Protein AF-A0A960F545-F1 (afdb_monomer)

Mean predicted aligned error: 6.94 Å

Secondary structure (DSSP, 8-state):
-PPP-----S---EEEEEEEE----STTSPPPPSS--HHHHHHHHHHHHHHTT--TTS-STT-EEGGG--SHHHHHHHHHHHHHHHHHH-SS---EEEEEEEETTEEEE---B---HHHHHHHHHHHHHH--SS-EEE-SSBSBEEEEEETTEEEEPPPBSS--SS---SEEEEHHHHHHHHHHHHHHHHHHHHHHHHHHHHTT-SSHHHHHHHHTT-TT-

Nearest PDB structures (foldseek):
  6jm5-assembly2_B  TM=4.100E-01  e=5.869E+00  Homo sapiens
  7azl-assembly1_D  TM=4.230E-01  e=8.227E+00  Escherichia coli 2-427-07_S4_C3
  5b2g-assembly2_C  TM=1.609E-01  e=2.130E+00  Tequatrovirus T4

Sequence (221 aa):
MQAPTYVATTSSVVELVPVISLGLEGSDIPPLPTEFSDDSLARWRLARRKAVGLDPDRPLDGDIALDEILTDRLLDAVVDYVVSCGAEYGWSPYLDGGFALVVDGQVFSRPTCCVDLQEGVRDWLQLAESWPADWRPVESGHPGVLARVRLGRVEVSEQADDFPDDITAAVSLPTEQLRAAAQVGLREVHAFAERLERRFVERGVEPAGQLARVVAGLADE

Structure (mmCIF, N/CA/C/O backbone):
data_AF-A0A960F545-F1
#
_entry.id   AF-A0A960F545-F1
#
loop_
_atom_site.group_PDB
_atom_site.id
_atom_site.type_symbol
_atom_site.label_atom_id
_atom_site.label_alt_id
_atom_site.label_comp_id
_atom_site.label_asym_id
_atom_site.label_entity_id
_atom_site.label_seq_id
_atom_site.pdbx_PDB_ins_code
_atom_site.Cartn_x
_atom_site.Cartn_y
_atom_site.Cartn_z
_atom_site.occupancy
_atom_site.B_iso_or_equiv
_atom_site.auth_seq_id
_atom_site.auth_comp_id
_atom_site.auth_asym_id
_atom_site.auth_atom_id
_atom_site.pdbx_PDB_model_num
ATOM 1 N N . MET A 1 1 ? -32.868 1.791 27.046 1.00 40.47 1 MET A N 1
ATOM 2 C CA . MET A 1 1 ? -31.734 1.809 26.101 1.00 40.47 1 MET A CA 1
ATOM 3 C C . MET A 1 1 ? -30.785 0.694 26.495 1.00 40.47 1 MET A C 1
ATOM 5 O O . MET A 1 1 ? -30.185 0.784 27.556 1.00 40.47 1 MET A O 1
ATOM 9 N N . GLN A 1 2 ? -30.746 -0.393 25.726 1.00 28.16 2 GLN A N 1
ATOM 10 C CA . GLN A 1 2 ? -29.741 -1.445 25.898 1.00 28.16 2 GLN A CA 1
ATOM 11 C C . GLN A 1 2 ? -28.454 -0.980 25.215 1.00 28.16 2 GLN A C 1
ATOM 13 O O . GLN A 1 2 ? -28.498 -0.550 24.065 1.00 28.16 2 GLN A O 1
ATOM 18 N N . ALA A 1 3 ? -27.338 -1.022 25.941 1.00 30.11 3 ALA A N 1
ATOM 19 C CA . ALA A 1 3 ? -26.020 -0.828 25.354 1.00 30.11 3 ALA A CA 1
ATOM 20 C C . ALA A 1 3 ? -25.752 -1.950 24.333 1.00 30.11 3 ALA A C 1
ATOM 22 O O . ALA A 1 3 ? -26.147 -3.095 24.590 1.00 30.11 3 ALA A O 1
ATOM 23 N N . PRO A 1 4 ? -25.106 -1.657 23.192 1.00 35.28 4 PRO A N 1
ATOM 24 C CA . PRO A 1 4 ? -24.743 -2.689 22.236 1.00 35.28 4 PRO A CA 1
ATOM 25 C C . PRO A 1 4 ? -23.824 -3.702 22.920 1.00 35.28 4 PRO A C 1
ATOM 27 O O . PRO A 1 4 ? -22.812 -3.360 23.534 1.00 35.28 4 PRO A O 1
ATOM 30 N N . THR A 1 5 ? -24.234 -4.965 22.862 1.00 32.84 5 THR A N 1
ATOM 31 C CA . THR A 1 5 ? -23.449 -6.089 23.364 1.00 32.84 5 THR A CA 1
ATOM 32 C C . THR A 1 5 ? -22.350 -6.351 22.345 1.00 32.84 5 THR A C 1
ATOM 34 O O . THR A 1 5 ? -22.616 -6.896 21.278 1.00 32.84 5 THR A O 1
ATOM 37 N N . TYR A 1 6 ? -21.127 -5.922 22.654 1.00 41.72 6 TYR A N 1
ATOM 38 C CA . TYR A 1 6 ? -19.945 -6.298 21.886 1.00 41.72 6 TYR A CA 1
ATOM 39 C C . TYR A 1 6 ? -19.741 -7.807 22.027 1.00 41.72 6 TYR A C 1
ATOM 41 O O . TYR A 1 6 ? -19.358 -8.301 23.089 1.00 41.72 6 TYR A O 1
ATOM 49 N N . VAL A 1 7 ? -20.019 -8.549 20.957 1.00 40.06 7 VAL A N 1
ATOM 50 C CA . VAL A 1 7 ? -19.565 -9.932 20.836 1.00 40.06 7 VAL A CA 1
ATOM 51 C C . VAL A 1 7 ? -18.070 -9.852 20.554 1.00 40.06 7 VAL A C 1
ATOM 53 O O . VAL A 1 7 ? -17.659 -9.532 19.445 1.00 40.06 7 VAL A O 1
ATOM 56 N N . ALA A 1 8 ? -17.253 -10.078 21.581 1.00 40.94 8 ALA A N 1
ATOM 57 C CA . ALA A 1 8 ? -15.817 -10.233 21.410 1.00 40.94 8 ALA A CA 1
ATOM 58 C C . ALA A 1 8 ? -15.562 -11.518 20.608 1.00 40.94 8 ALA A C 1
ATOM 60 O O . ALA A 1 8 ? -15.593 -12.620 21.157 1.00 40.94 8 ALA A O 1
ATOM 61 N N . THR A 1 9 ? -15.345 -11.386 19.302 1.00 42.38 9 THR A N 1
ATOM 62 C CA . THR A 1 9 ? -14.783 -12.448 18.470 1.00 42.38 9 THR A CA 1
ATOM 63 C C . THR A 1 9 ? -13.348 -12.699 18.936 1.00 42.38 9 THR A C 1
ATOM 65 O O . THR A 1 9 ? -12.504 -11.806 18.972 1.00 42.38 9 THR A O 1
ATOM 68 N N . THR A 1 10 ? -13.074 -13.919 19.394 1.00 50.84 10 THR A N 1
ATOM 69 C CA . THR A 1 10 ? -11.815 -14.291 20.061 1.00 50.84 10 THR A CA 1
ATOM 70 C C . THR A 1 10 ? -10.697 -14.719 19.110 1.00 50.84 10 THR A C 1
ATOM 72 O O . THR A 1 10 ? -9.662 -15.190 19.571 1.00 50.84 10 THR A O 1
ATOM 75 N N . SER A 1 11 ? -10.848 -14.532 17.799 1.00 59.22 11 SER A N 1
ATOM 76 C CA . SER A 1 11 ? -9.762 -14.753 16.842 1.00 59.22 11 SER A CA 1
ATOM 77 C C . SER A 1 11 ? -10.008 -13.958 15.567 1.00 59.22 11 SER A C 1
ATOM 79 O O . SER A 1 11 ? -10.326 -14.546 14.537 1.00 59.22 11 SER A O 1
ATOM 81 N N . SER A 1 12 ? -9.881 -12.635 15.645 1.00 73.69 12 SER A N 1
ATOM 82 C CA . SER A 1 12 ? -9.797 -11.841 14.422 1.00 73.69 12 SER A CA 1
ATOM 83 C C . SER A 1 12 ? -8.419 -12.022 13.784 1.00 73.69 12 SER A C 1
ATOM 85 O O . SER A 1 12 ? -7.405 -12.012 14.488 1.00 73.69 12 SER A O 1
ATOM 87 N N . VAL A 1 13 ? -8.379 -12.236 12.471 1.00 88.88 13 VAL A N 1
ATOM 88 C CA . VAL A 1 13 ? -7.149 -12.161 11.672 1.00 88.88 13 VAL A CA 1
ATOM 89 C C . VAL A 1 13 ? -6.927 -10.693 11.334 1.00 88.88 13 VAL A C 1
ATOM 91 O O . VAL A 1 13 ? -7.820 -10.048 10.793 1.00 88.88 13 VAL A O 1
ATOM 94 N N . VAL A 1 14 ? -5.760 -10.164 11.695 1.00 93.25 14 VAL A N 1
ATOM 95 C CA . VAL A 1 14 ? -5.380 -8.769 11.446 1.00 93.25 14 VAL A CA 1
ATOM 96 C C . VAL A 1 14 ? -4.215 -8.756 10.476 1.00 93.25 14 VAL A C 1
ATOM 98 O O . VAL A 1 14 ? -3.195 -9.395 10.734 1.00 93.25 14 VAL A O 1
ATOM 101 N N . GLU A 1 15 ? -4.354 -7.998 9.398 1.00 94.12 15 GLU A N 1
ATOM 102 C CA . GLU A 1 15 ? -3.285 -7.743 8.442 1.00 94.12 15 GLU A CA 1
ATOM 103 C C . GLU A 1 15 ? -3.104 -6.238 8.270 1.00 94.12 15 GLU A C 1
ATOM 105 O O . GLU A 1 15 ? -4.069 -5.472 8.247 1.00 94.12 15 GLU A O 1
ATOM 110 N N . LEU A 1 16 ? -1.847 -5.828 8.140 1.00 93.12 16 LEU A N 1
ATOM 111 C CA . LEU A 1 16 ? -1.470 -4.470 7.801 1.00 93.12 16 LEU A CA 1
ATOM 112 C C . LEU A 1 16 ? -0.683 -4.542 6.497 1.00 93.12 16 LEU A C 1
ATOM 114 O O . LEU A 1 16 ? 0.502 -4.882 6.486 1.00 93.12 16 LEU A O 1
ATOM 118 N N . VAL A 1 17 ? -1.387 -4.318 5.395 1.00 93.62 17 VAL A N 1
ATOM 119 C CA . VAL A 1 17 ? -0.897 -4.617 4.053 1.00 93.62 17 VAL A CA 1
ATOM 120 C C . VAL A 1 17 ? -0.350 -3.333 3.434 1.00 93.62 17 VAL A C 1
ATOM 122 O O . VAL A 1 17 ? -1.137 -2.412 3.211 1.00 93.62 17 VAL A O 1
ATOM 125 N N . PRO A 1 18 ? 0.961 -3.236 3.145 1.00 92.06 18 PRO A N 1
ATOM 126 C CA . PRO A 1 18 ? 1.481 -2.119 2.375 1.00 92.06 18 PRO A CA 1
ATOM 127 C C . PRO A 1 18 ? 0.971 -2.230 0.937 1.00 92.06 18 PRO A C 1
ATOM 129 O O . PRO A 1 18 ? 1.134 -3.264 0.278 1.00 92.06 18 PRO A O 1
ATOM 132 N N . VAL A 1 19 ? 0.335 -1.170 0.461 1.00 91.69 19 VAL A N 1
ATOM 133 C CA . VAL A 1 19 ? -0.312 -1.102 -0.847 1.00 91.69 19 VAL A CA 1
ATOM 134 C C . VAL A 1 19 ? 0.152 0.120 -1.611 1.00 91.69 19 VAL A C 1
ATOM 136 O O . VAL A 1 19 ? 0.438 1.155 -1.013 1.00 91.69 19 VAL A O 1
ATOM 139 N N . ILE A 1 20 ? 0.185 -0.003 -2.937 1.00 89.38 20 ILE A N 1
ATOM 140 C CA . ILE A 1 20 ? 0.412 1.121 -3.841 1.00 89.38 20 ILE A CA 1
ATOM 141 C C . ILE A 1 20 ? -0.664 1.194 -4.922 1.00 89.38 20 ILE A C 1
ATOM 143 O O . ILE A 1 20 ? -1.139 0.181 -5.448 1.00 89.38 20 ILE A O 1
ATOM 147 N N . SER A 1 21 ? -1.005 2.420 -5.285 1.00 85.56 21 SER A N 1
ATOM 148 C CA . SER A 1 21 ? -1.760 2.786 -6.468 1.00 85.56 21 SER A CA 1
ATOM 149 C C . SER A 1 21 ? -0.769 2.972 -7.615 1.00 85.56 21 SER A C 1
ATOM 151 O O . SER A 1 21 ? 0.045 3.889 -7.625 1.00 85.56 21 SER A O 1
ATOM 153 N N . LEU A 1 22 ? -0.811 2.063 -8.587 1.00 84.69 22 LEU A N 1
ATOM 154 C CA . LEU A 1 22 ? 0.098 2.077 -9.734 1.00 84.69 22 LEU A CA 1
ATOM 155 C C . LEU A 1 22 ? -0.693 2.252 -11.024 1.00 84.69 22 LEU A C 1
ATOM 157 O O . LEU A 1 22 ? -1.572 1.442 -11.310 1.00 84.69 22 LEU A O 1
ATOM 161 N N . GLY A 1 23 ? -0.368 3.256 -11.836 1.00 79.56 23 GLY A N 1
ATOM 162 C CA . GLY A 1 23 ? -0.850 3.333 -13.214 1.00 79.56 23 GLY A CA 1
ATOM 163 C C . GLY A 1 23 ? -0.267 2.179 -14.030 1.00 79.56 23 GLY A C 1
ATOM 164 O O . GLY A 1 23 ? 0.945 2.008 -14.081 1.00 79.56 23 GLY A O 1
ATOM 165 N N . LEU A 1 24 ? -1.121 1.357 -14.646 1.00 83.31 24 LEU A N 1
ATOM 166 C CA . LEU A 1 24 ? -0.670 0.275 -15.524 1.00 83.31 24 LEU A CA 1
ATOM 167 C C . LEU A 1 24 ? -1.139 0.565 -16.941 1.00 83.31 24 LEU A C 1
ATOM 169 O O . LEU A 1 24 ? -2.338 0.714 -17.174 1.00 83.31 24 LEU A O 1
ATOM 173 N N . GLU A 1 25 ? -0.193 0.603 -17.872 1.00 79.44 25 GLU A N 1
ATOM 174 C CA . GLU A 1 25 ? -0.450 0.780 -19.296 1.00 79.44 25 GLU A CA 1
ATOM 175 C C . GLU A 1 25 ? -0.220 -0.532 -20.057 1.00 79.44 25 GLU A C 1
ATOM 177 O O . GLU A 1 25 ? 0.526 -1.419 -19.630 1.00 79.44 25 GLU A O 1
ATOM 182 N N . GLY A 1 26 ? -0.897 -0.679 -21.193 1.00 83.19 26 GLY A N 1
ATOM 183 C CA . GLY A 1 26 ? -0.760 -1.843 -22.063 1.00 83.19 26 GLY A CA 1
ATOM 184 C C . GLY A 1 26 ? -2.028 -2.124 -22.853 1.00 83.19 26 GLY A C 1
ATOM 185 O O . GLY A 1 26 ? -3.137 -1.847 -22.404 1.00 83.19 26 GLY A O 1
ATOM 186 N N . SER A 1 27 ? -1.874 -2.706 -24.041 1.00 85.94 27 SER A N 1
ATOM 187 C CA . SER A 1 27 ? -3.002 -3.093 -24.901 1.00 85.94 27 SER A CA 1
ATOM 188 C C . SER A 1 27 ? -3.890 -4.191 -24.302 1.00 85.94 27 SER A C 1
ATOM 190 O O . SER A 1 27 ? -5.002 -4.412 -24.770 1.00 85.94 27 SER A O 1
ATOM 192 N N . ASP A 1 28 ? -3.374 -4.917 -23.314 1.00 89.00 28 ASP A N 1
ATOM 193 C CA . ASP A 1 28 ? -4.056 -5.967 -22.560 1.00 89.00 28 ASP A CA 1
ATOM 194 C C . ASP A 1 28 ? -4.673 -5.459 -21.246 1.00 89.00 28 ASP A C 1
ATOM 196 O O . ASP A 1 28 ? -5.424 -6.192 -20.601 1.00 89.00 28 ASP A O 1
ATOM 200 N N . ILE A 1 29 ? -4.403 -4.205 -20.862 1.00 91.06 29 ILE A N 1
ATOM 201 C CA . ILE A 1 29 ? -5.053 -3.557 -19.725 1.00 91.06 29 ILE A CA 1
ATOM 202 C C . ILE A 1 29 ? -6.433 -3.059 -20.177 1.00 91.06 29 ILE A C 1
ATOM 204 O O . ILE A 1 29 ? -6.527 -2.310 -21.153 1.00 91.06 29 ILE A O 1
ATOM 208 N N . PRO A 1 30 ? -7.528 -3.446 -19.495 1.00 91.12 30 PRO A N 1
ATOM 209 C CA . PRO A 1 30 ? -8.853 -2.965 -19.856 1.00 91.12 30 PRO A CA 1
ATOM 210 C C . PRO A 1 30 ? -8.936 -1.439 -19.674 1.00 91.12 30 PRO A C 1
ATOM 212 O O . PRO A 1 30 ? -8.498 -0.925 -18.637 1.00 91.12 30 PRO A O 1
ATOM 215 N N . PRO A 1 31 ? -9.521 -0.702 -20.636 1.00 90.31 31 PRO A N 1
ATOM 216 C CA . PRO A 1 31 ? -9.677 0.742 -20.513 1.00 90.31 31 PRO A CA 1
ATOM 217 C C . PRO A 1 31 ? -10.597 1.082 -19.341 1.00 90.31 31 PRO A C 1
ATOM 219 O O . PRO A 1 31 ? -11.515 0.318 -19.026 1.00 90.31 31 PRO A O 1
ATOM 222 N N . LEU A 1 32 ? -10.366 2.242 -18.721 1.00 88.12 32 LEU A N 1
ATOM 223 C CA . LEU A 1 32 ? -11.278 2.783 -17.714 1.00 88.12 32 LEU A CA 1
ATOM 224 C C . LEU A 1 32 ? -12.706 2.846 -18.281 1.00 88.12 32 LEU A C 1
ATOM 226 O O . LEU A 1 32 ? -12.888 3.233 -19.442 1.00 88.12 32 LEU A O 1
ATOM 230 N N . PRO A 1 33 ? -13.724 2.458 -17.494 1.00 88.62 33 PRO A N 1
ATOM 231 C CA . PRO A 1 33 ? -15.099 2.515 -17.953 1.00 88.62 33 PRO A CA 1
ATOM 232 C C . PRO A 1 33 ? -15.505 3.971 -18.196 1.00 88.62 33 PRO A C 1
ATOM 234 O O . PRO A 1 33 ? -15.139 4.873 -17.449 1.00 88.62 33 PRO A O 1
ATOM 237 N N . THR A 1 34 ? -16.305 4.200 -19.236 1.00 89.06 34 THR A N 1
ATOM 238 C CA . THR A 1 34 ? -16.883 5.523 -19.519 1.00 89.06 34 THR A CA 1
ATOM 239 C C . THR A 1 34 ? -18.045 5.865 -18.583 1.00 89.06 34 THR A C 1
ATOM 241 O O . THR A 1 34 ? -18.439 7.023 -18.486 1.00 89.06 34 THR A O 1
ATOM 244 N N . GLU A 1 35 ? -18.597 4.860 -17.899 1.00 89.88 35 GLU A N 1
ATOM 245 C CA . GLU A 1 35 ? -19.644 4.990 -16.887 1.00 89.88 35 GLU A CA 1
ATOM 246 C C . GLU A 1 35 ? -19.082 4.611 -15.510 1.00 89.88 35 GLU A C 1
ATOM 248 O O . GLU A 1 35 ? -18.701 3.462 -15.278 1.00 89.88 35 GLU A O 1
ATOM 253 N N . PHE A 1 36 ? -19.056 5.573 -14.587 1.00 88.25 36 PHE A N 1
ATOM 254 C CA . PHE A 1 36 ? -18.514 5.419 -13.232 1.00 88.25 36 PHE A CA 1
ATOM 255 C C . PHE A 1 36 ? -19.589 4.950 -12.240 1.00 88.25 36 PHE A C 1
ATOM 257 O O . PHE A 1 36 ? -19.877 5.626 -11.257 1.00 88.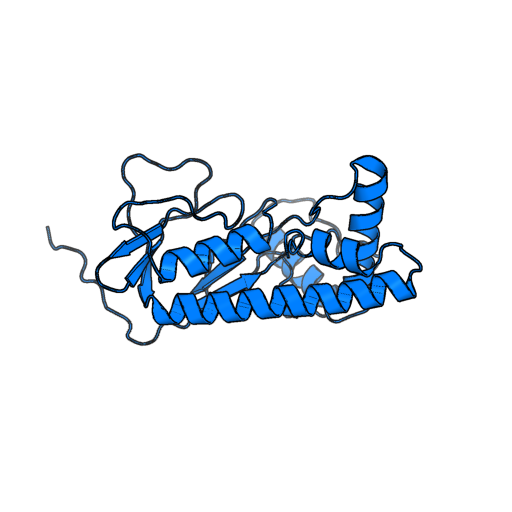25 36 PHE A O 1
ATOM 264 N N . SER A 1 37 ? -20.220 3.809 -12.523 1.00 91.81 37 SER A N 1
ATOM 265 C CA . SER A 1 37 ? -21.046 3.102 -11.536 1.00 91.81 37 SER A CA 1
ATOM 266 C C . SER A 1 37 ? -20.209 2.099 -10.743 1.00 91.81 37 SER A C 1
ATOM 268 O O . SER A 1 37 ? -19.218 1.576 -11.265 1.00 91.81 37 SER A O 1
ATOM 270 N N . ASP A 1 38 ? -20.631 1.783 -9.516 1.00 87.81 38 ASP A N 1
ATOM 271 C CA . ASP A 1 38 ? -19.939 0.820 -8.645 1.00 87.81 38 ASP A CA 1
ATOM 272 C C . ASP A 1 38 ? -19.730 -0.533 -9.342 1.00 87.81 38 ASP A C 1
ATOM 274 O O . ASP A 1 38 ? -18.621 -1.064 -9.358 1.00 87.81 38 ASP A O 1
ATOM 278 N N . ASP A 1 39 ? -20.756 -1.042 -10.032 1.00 90.44 39 ASP A N 1
ATOM 279 C CA . ASP A 1 39 ? -20.685 -2.294 -10.797 1.00 90.44 39 ASP A CA 1
ATOM 280 C C . ASP A 1 39 ? -19.689 -2.228 -11.965 1.00 90.44 39 ASP A C 1
ATOM 282 O O . ASP A 1 39 ? -18.989 -3.200 -12.273 1.00 90.44 39 ASP A O 1
ATOM 286 N N . SER A 1 40 ? -19.628 -1.097 -12.672 1.00 90.12 40 SER A N 1
ATOM 287 C CA . SER A 1 40 ? -18.694 -0.918 -13.787 1.00 90.12 40 SER A CA 1
ATOM 288 C C . SER A 1 40 ? -17.254 -0.796 -13.294 1.00 90.12 40 SER A C 1
ATOM 290 O O . SER A 1 40 ? -16.364 -1.422 -13.874 1.00 90.12 40 SER A O 1
ATOM 292 N N . LEU A 1 41 ? -17.028 -0.085 -12.188 1.00 88.56 41 LEU A N 1
ATOM 293 C CA . LEU A 1 41 ? -15.719 0.031 -11.548 1.00 88.56 41 LEU A CA 1
ATOM 294 C C . LEU A 1 41 ? -15.248 -1.300 -10.957 1.00 88.56 41 LEU A C 1
ATOM 296 O O . LEU A 1 41 ? -14.102 -1.684 -11.183 1.00 88.56 41 LEU A O 1
ATOM 300 N N . ALA A 1 42 ? -16.122 -2.046 -10.280 1.00 88.50 42 ALA A N 1
ATOM 301 C CA . ALA A 1 42 ? -15.803 -3.364 -9.736 1.00 88.50 42 ALA A CA 1
ATOM 302 C C . ALA A 1 42 ? -15.397 -4.351 -10.842 1.00 88.50 42 ALA A C 1
ATOM 304 O O . ALA A 1 42 ? -14.366 -5.021 -10.744 1.00 88.50 42 ALA A O 1
ATOM 305 N N . ARG A 1 43 ? -16.152 -4.396 -11.951 1.00 90.25 43 ARG A N 1
ATOM 306 C CA . ARG A 1 43 ? -15.802 -5.232 -13.114 1.00 90.25 43 ARG A CA 1
ATOM 307 C C . ARG A 1 43 ? -14.483 -4.815 -13.754 1.00 90.25 43 ARG A C 1
ATOM 309 O O . ARG A 1 43 ? -13.694 -5.685 -14.124 1.00 90.25 43 ARG A O 1
ATOM 316 N N . TRP A 1 44 ? -14.238 -3.512 -13.882 1.00 91.25 44 TRP A N 1
ATOM 317 C CA . TRP A 1 44 ? -12.979 -3.002 -14.416 1.00 91.25 44 TRP A CA 1
ATOM 318 C C . TRP A 1 44 ? -11.789 -3.377 -13.522 1.00 91.25 44 TRP A C 1
ATOM 320 O O . TRP A 1 44 ? -10.817 -3.933 -14.030 1.00 91.25 44 TRP A O 1
ATOM 330 N N . ARG A 1 45 ? -11.885 -3.177 -12.199 1.00 88.94 45 ARG A N 1
ATOM 331 C CA . ARG A 1 45 ? -10.851 -3.569 -11.219 1.00 88.94 45 ARG A CA 1
ATOM 332 C C . ARG A 1 45 ? -10.526 -5.059 -11.315 1.00 88.94 45 ARG A C 1
ATOM 334 O O . ARG A 1 45 ? -9.356 -5.424 -11.416 1.00 88.94 45 ARG A O 1
ATOM 341 N N . LEU A 1 46 ? -11.556 -5.904 -11.368 1.00 90.62 46 LEU A N 1
ATOM 342 C CA . LEU A 1 46 ? -11.420 -7.352 -11.520 1.00 90.62 46 LEU A CA 1
ATOM 343 C C . LEU A 1 46 ? -10.673 -7.730 -12.807 1.00 90.62 46 LEU A C 1
ATOM 345 O O . LEU A 1 46 ? -9.736 -8.530 -12.785 1.00 90.62 46 LEU A O 1
ATOM 349 N N . ALA A 1 47 ? -11.090 -7.163 -13.941 1.00 91.00 47 ALA A N 1
ATOM 350 C CA . ALA A 1 47 ? -10.462 -7.425 -15.232 1.00 91.00 47 ALA A CA 1
ATOM 351 C C . ALA A 1 47 ? -9.009 -6.926 -15.264 1.00 91.00 47 ALA A C 1
ATOM 353 O O . ALA A 1 47 ? -8.128 -7.627 -15.761 1.00 91.00 47 ALA A O 1
ATOM 354 N N . ARG A 1 48 ? -8.751 -5.750 -14.683 1.00 90.56 48 ARG A N 1
ATOM 355 C CA . ARG A 1 48 ? -7.420 -5.153 -14.588 1.00 90.56 48 ARG A CA 1
ATOM 356 C C . ARG A 1 48 ? -6.471 -6.017 -13.763 1.00 90.56 48 ARG A C 1
ATOM 358 O O . ARG A 1 48 ? -5.378 -6.299 -14.238 1.00 90.56 48 ARG A O 1
ATOM 365 N N . ARG A 1 49 ? -6.887 -6.487 -12.580 1.00 91.56 49 ARG A N 1
ATOM 366 C CA . ARG A 1 49 ? -6.064 -7.376 -11.736 1.00 91.56 49 ARG A CA 1
ATOM 367 C C . ARG A 1 49 ? -5.716 -8.677 -12.463 1.00 91.56 49 ARG A C 1
ATOM 369 O O . ARG A 1 49 ? -4.548 -9.053 -12.515 1.00 91.56 49 ARG A O 1
ATOM 376 N N . LYS A 1 50 ? -6.692 -9.295 -13.140 1.00 91.62 50 LYS A N 1
ATOM 377 C CA . LYS A 1 50 ? -6.457 -10.494 -13.966 1.00 91.62 50 LYS A CA 1
ATOM 378 C C . LYS A 1 50 ? -5.458 -10.257 -15.099 1.00 91.62 50 LYS A C 1
ATOM 380 O O . LYS A 1 50 ? -4.623 -11.123 -15.343 1.00 91.62 50 LYS A O 1
ATOM 385 N N . ALA A 1 51 ? -5.523 -9.106 -15.772 1.00 91.00 51 ALA A N 1
ATOM 386 C CA . ALA A 1 51 ? -4.634 -8.781 -16.891 1.00 91.00 51 ALA A CA 1
ATOM 387 C C . ALA A 1 51 ? -3.149 -8.742 -16.489 1.00 91.00 51 ALA A C 1
ATOM 389 O O . ALA A 1 51 ? -2.282 -9.065 -17.297 1.00 91.00 51 ALA A O 1
ATOM 390 N N . VAL A 1 52 ? -2.854 -8.408 -15.229 1.00 90.00 52 VAL A N 1
ATOM 391 C CA . VAL A 1 52 ? -1.487 -8.400 -14.687 1.00 90.00 52 VAL A CA 1
ATOM 392 C C . VAL A 1 52 ? -1.167 -9.577 -13.765 1.00 90.00 52 VAL A C 1
ATOM 394 O O . VAL A 1 52 ? -0.136 -9.571 -13.099 1.00 90.00 52 VAL A O 1
ATOM 397 N N . GLY A 1 53 ? -2.012 -10.614 -13.761 1.00 90.62 53 GLY A N 1
ATOM 398 C CA . GLY A 1 53 ? -1.766 -11.848 -13.011 1.00 90.62 53 GLY A CA 1
ATOM 399 C C . GLY A 1 53 ? -1.890 -11.706 -11.492 1.00 90.62 53 GLY A C 1
ATOM 400 O O . GLY A 1 53 ? -1.334 -12.527 -10.768 1.00 90.62 53 GLY A O 1
ATOM 401 N N . LEU A 1 54 ? -2.599 -10.680 -11.016 1.00 92.44 54 LEU A N 1
ATOM 402 C CA . LEU A 1 54 ? -2.874 -10.461 -9.597 1.00 92.44 54 LEU A CA 1
ATOM 403 C C . LEU A 1 54 ? -4.114 -11.238 -9.151 1.00 92.44 54 LEU A C 1
ATOM 405 O O . LEU A 1 54 ? -5.007 -11.504 -9.963 1.00 92.44 54 LEU A O 1
ATOM 409 N N . ASP A 1 55 ? -4.191 -11.551 -7.855 1.00 90.44 55 ASP A N 1
ATOM 410 C CA . ASP A 1 55 ? -5.348 -12.238 -7.280 1.00 90.44 55 ASP A CA 1
ATOM 411 C C . ASP A 1 55 ? -6.607 -11.362 -7.432 1.00 90.44 55 ASP A C 1
ATOM 413 O O . ASP A 1 55 ? -6.662 -10.272 -6.848 1.00 90.44 55 ASP A O 1
ATOM 417 N N . PRO A 1 56 ? -7.611 -11.781 -8.223 1.00 86.38 56 PRO A N 1
ATOM 418 C CA . PRO A 1 56 ? -8.832 -11.010 -8.422 1.00 86.38 56 PRO A CA 1
ATOM 419 C C . PRO A 1 56 ? -9.676 -10.832 -7.157 1.00 86.38 56 PRO A C 1
ATOM 421 O O . PRO A 1 56 ? -10.462 -9.886 -7.111 1.00 86.38 56 PRO A O 1
ATOM 424 N N . ASP A 1 57 ? -9.533 -11.726 -6.180 1.00 85.50 57 ASP A N 1
ATOM 425 C CA . ASP A 1 57 ? -10.398 -11.788 -5.004 1.00 85.50 57 ASP A CA 1
ATOM 426 C C . ASP A 1 57 ? -9.801 -11.026 -3.806 1.00 85.50 57 ASP A C 1
ATOM 428 O O . ASP A 1 57 ? -10.465 -10.857 -2.782 1.00 85.50 57 ASP A O 1
ATOM 432 N N . ARG A 1 58 ? -8.569 -10.505 -3.933 1.00 87.06 58 ARG A N 1
ATOM 433 C CA . ARG A 1 58 ? -7.946 -9.678 -2.893 1.00 87.06 58 ARG A CA 1
ATOM 434 C C . ARG A 1 58 ? -8.671 -8.324 -2.789 1.00 87.06 58 ARG A C 1
ATOM 436 O O . ARG A 1 58 ? -8.735 -7.596 -3.784 1.00 87.06 58 ARG A O 1
ATOM 443 N N . PRO A 1 59 ? -9.181 -7.933 -1.606 1.00 81.81 59 PRO A N 1
ATOM 444 C CA . PRO A 1 59 ? -10.146 -6.838 -1.466 1.00 81.81 59 PRO A CA 1
ATOM 445 C C . PRO A 1 59 ? -9.526 -5.425 -1.486 1.00 81.81 59 PRO A C 1
ATOM 447 O O . PRO A 1 59 ? -9.938 -4.569 -0.724 1.00 81.81 59 PRO A O 1
ATOM 450 N N . LEU A 1 60 ? -8.541 -5.137 -2.342 1.00 84.69 60 LEU A N 1
ATOM 451 C CA . LEU A 1 60 ? -7.762 -3.881 -2.311 1.00 84.69 60 LEU A CA 1
ATOM 452 C C . LEU A 1 60 ? -8.228 -2.801 -3.308 1.00 84.69 60 LEU A C 1
ATOM 454 O O . LEU A 1 60 ? -7.503 -1.853 -3.584 1.00 84.69 60 LEU A O 1
ATOM 458 N N . ASP A 1 61 ? -9.426 -2.943 -3.882 1.00 78.00 61 ASP A N 1
ATOM 459 C CA . ASP A 1 61 ? -10.100 -1.922 -4.708 1.00 78.00 61 ASP A CA 1
ATOM 460 C C . ASP A 1 61 ? -9.270 -1.271 -5.837 1.00 78.00 61 ASP A C 1
ATOM 462 O O . ASP A 1 61 ? -9.535 -0.151 -6.285 1.00 78.00 61 ASP A O 1
ATOM 466 N N . GLY A 1 62 ? -8.324 -2.027 -6.395 1.00 78.62 62 GLY A N 1
ATOM 467 C CA . GLY A 1 62 ? -7.481 -1.607 -7.517 1.00 78.62 62 GLY A CA 1
ATOM 468 C C . GLY A 1 62 ? -6.046 -1.254 -7.130 1.00 78.62 62 GLY A C 1
ATOM 469 O O . GLY A 1 62 ? -5.199 -1.234 -8.031 1.00 78.62 62 GLY A O 1
ATOM 470 N N . ASP A 1 63 ? -5.768 -1.079 -5.835 1.00 88.44 63 ASP A N 1
ATOM 471 C CA . ASP A 1 63 ? -4.402 -1.038 -5.320 1.00 88.44 63 ASP A CA 1
ATOM 472 C C . ASP A 1 63 ? -3.747 -2.417 -5.434 1.00 88.44 63 ASP A C 1
ATOM 474 O O . ASP A 1 63 ? -4.409 -3.456 -5.581 1.00 88.44 63 ASP A O 1
ATOM 478 N N . ILE A 1 64 ? -2.421 -2.411 -5.390 1.00 91.81 64 ILE A N 1
ATOM 479 C CA . ILE A 1 64 ? -1.576 -3.594 -5.489 1.00 91.81 64 ILE A CA 1
ATOM 480 C C . ILE A 1 64 ? -0.799 -3.702 -4.183 1.00 91.81 64 ILE A C 1
ATOM 482 O O . ILE A 1 64 ? -0.104 -2.759 -3.802 1.00 91.81 64 ILE A O 1
ATOM 486 N N . ALA A 1 65 ? -0.914 -4.834 -3.489 1.00 93.75 65 ALA A N 1
ATOM 487 C CA . ALA A 1 65 ? -0.082 -5.069 -2.319 1.00 93.75 65 ALA A CA 1
ATOM 488 C C . ALA A 1 65 ? 1.371 -5.311 -2.744 1.00 93.75 65 ALA A C 1
ATOM 490 O O . ALA A 1 65 ? 1.635 -5.919 -3.785 1.00 93.75 65 ALA A O 1
ATOM 491 N N . LEU A 1 66 ? 2.327 -4.830 -1.947 1.00 93.62 66 LEU A N 1
ATOM 492 C CA . LEU A 1 66 ? 3.747 -4.923 -2.303 1.00 93.62 66 LEU A CA 1
ATOM 493 C C . LEU A 1 66 ? 4.229 -6.369 -2.472 1.00 93.62 66 LEU A C 1
ATOM 495 O O . LEU A 1 66 ? 5.138 -6.620 -3.269 1.00 93.62 66 LEU A O 1
ATOM 499 N N . ASP A 1 67 ? 3.622 -7.311 -1.746 1.00 94.56 67 ASP A N 1
ATOM 500 C CA . ASP A 1 67 ? 3.886 -8.752 -1.834 1.00 94.56 67 ASP A CA 1
ATOM 501 C C . ASP A 1 67 ? 3.415 -9.368 -3.166 1.00 94.56 67 ASP A C 1
ATOM 503 O O . ASP A 1 67 ? 3.887 -10.439 -3.544 1.00 94.56 67 ASP A O 1
ATOM 507 N N . GLU A 1 68 ? 2.553 -8.681 -3.922 1.00 94.75 68 GLU A N 1
ATOM 508 C CA . GLU A 1 68 ? 2.089 -9.110 -5.245 1.00 94.75 68 GLU A CA 1
ATOM 509 C C . GLU A 1 68 ? 2.958 -8.569 -6.396 1.00 94.75 68 GLU A C 1
ATOM 511 O O . GLU A 1 68 ? 2.871 -9.052 -7.530 1.00 94.75 68 GLU A O 1
ATOM 516 N N . ILE A 1 69 ? 3.834 -7.592 -6.131 1.00 94.62 69 ILE A N 1
ATOM 517 C CA . ILE A 1 69 ? 4.744 -6.999 -7.126 1.00 94.62 69 ILE A CA 1
ATOM 518 C C . ILE A 1 69 ? 5.963 -7.911 -7.306 1.00 94.62 69 ILE A C 1
ATOM 520 O O . ILE A 1 69 ? 7.067 -7.648 -6.825 1.00 94.62 69 ILE A O 1
ATOM 524 N N . LEU A 1 70 ? 5.732 -9.037 -7.981 1.00 94.00 70 LEU A N 1
ATOM 525 C CA . LEU A 1 70 ? 6.708 -10.123 -8.129 1.00 94.00 70 LEU A CA 1
ATOM 526 C C . LEU A 1 70 ? 7.229 -10.304 -9.556 1.00 94.00 70 LEU A C 1
ATOM 528 O O . LEU A 1 70 ? 8.185 -11.046 -9.765 1.00 94.00 70 LEU A O 1
ATOM 532 N N . THR A 1 71 ? 6.594 -9.670 -10.540 1.00 94.19 71 THR A N 1
ATOM 533 C CA . THR A 1 71 ? 6.955 -9.822 -11.953 1.00 94.19 71 THR A CA 1
ATOM 534 C C . THR A 1 71 ? 7.757 -8.627 -12.445 1.00 94.19 71 THR A C 1
ATOM 536 O O . THR A 1 71 ? 7.497 -7.495 -12.036 1.00 94.19 71 THR A O 1
ATOM 539 N N . ASP A 1 72 ? 8.664 -8.866 -13.395 1.00 94.69 72 ASP A N 1
ATOM 540 C CA . ASP A 1 72 ? 9.407 -7.810 -14.092 1.00 94.69 72 ASP A CA 1
ATOM 541 C C . ASP A 1 72 ? 8.482 -6.733 -14.649 1.00 94.69 72 ASP A C 1
ATOM 543 O O . ASP A 1 72 ? 8.789 -5.558 -14.536 1.00 94.69 72 ASP A O 1
ATOM 547 N N . ARG A 1 73 ? 7.316 -7.119 -15.181 1.00 92.56 73 ARG A N 1
ATOM 548 C CA . ARG A 1 73 ? 6.327 -6.173 -15.706 1.00 92.56 73 ARG A CA 1
ATOM 549 C C . ARG A 1 73 ? 5.832 -5.194 -14.641 1.00 92.56 73 ARG A C 1
ATOM 551 O O . ARG A 1 73 ? 5.720 -4.004 -14.917 1.00 92.56 73 ARG A O 1
ATOM 558 N N . LEU A 1 74 ? 5.475 -5.691 -13.456 1.00 94.31 74 LEU A N 1
ATOM 559 C CA . LEU A 1 74 ? 4.976 -4.832 -12.381 1.00 94.31 74 LEU A CA 1
ATOM 560 C C . LEU A 1 74 ? 6.107 -3.985 -11.789 1.00 94.31 74 LEU A C 1
ATOM 562 O O . LEU A 1 74 ? 5.899 -2.808 -11.519 1.00 94.31 74 LEU A O 1
ATOM 566 N N . LEU A 1 75 ? 7.307 -4.556 -11.644 1.00 94.94 75 LEU A N 1
ATOM 567 C CA . LEU A 1 75 ? 8.487 -3.811 -11.202 1.00 94.94 75 LEU A CA 1
ATOM 568 C C . LEU A 1 75 ? 8.878 -2.723 -12.210 1.00 94.94 75 LEU A C 1
ATOM 570 O O . LEU A 1 75 ? 9.168 -1.606 -11.800 1.00 94.94 75 LEU A O 1
ATOM 574 N N . ASP A 1 76 ? 8.835 -3.012 -13.511 1.00 94.06 76 ASP A N 1
ATOM 575 C CA . ASP A 1 76 ? 9.078 -2.034 -14.574 1.00 94.06 76 ASP A CA 1
ATOM 576 C C . ASP A 1 76 ? 8.074 -0.894 -14.518 1.00 94.06 76 ASP A C 1
ATOM 578 O O . ASP A 1 76 ? 8.483 0.255 -14.593 1.00 94.06 76 ASP A O 1
ATOM 582 N N . ALA A 1 77 ? 6.788 -1.188 -14.323 1.00 92.19 77 ALA A N 1
ATOM 583 C CA . ALA A 1 77 ? 5.780 -0.144 -14.191 1.00 92.19 77 ALA A CA 1
ATOM 584 C C . ALA A 1 77 ? 6.062 0.780 -12.992 1.00 92.19 77 ALA A C 1
ATOM 586 O O . ALA A 1 77 ? 5.921 1.996 -13.113 1.00 92.19 77 ALA A O 1
ATOM 587 N N . VAL A 1 78 ? 6.517 0.231 -11.858 1.00 92.25 78 VAL A N 1
ATOM 588 C CA . VAL A 1 78 ? 6.963 1.045 -10.715 1.00 92.25 78 VAL A CA 1
ATOM 589 C C . VAL A 1 78 ? 8.192 1.881 -11.081 1.00 92.25 78 VAL A C 1
ATOM 591 O O . VAL A 1 78 ? 8.211 3.081 -10.822 1.00 92.25 78 VAL A O 1
ATOM 594 N N . VAL A 1 79 ? 9.211 1.270 -11.690 1.00 92.12 79 VAL A N 1
ATOM 595 C CA . VAL A 1 79 ? 10.453 1.951 -12.092 1.00 92.12 79 VAL A CA 1
ATOM 596 C C . VAL A 1 79 ? 10.169 3.080 -13.081 1.00 92.12 79 VAL A C 1
ATOM 598 O O . VAL A 1 79 ? 10.673 4.184 -12.898 1.00 92.12 79 VAL A O 1
ATOM 601 N N . ASP A 1 80 ? 9.353 2.828 -14.102 1.00 90.56 80 ASP A N 1
ATOM 602 C CA . ASP A 1 80 ? 8.998 3.795 -15.139 1.00 90.56 80 ASP A CA 1
ATOM 603 C C . ASP A 1 80 ? 8.250 4.986 -14.534 1.00 90.56 80 ASP A C 1
ATOM 605 O O . ASP A 1 80 ? 8.592 6.138 -14.813 1.00 90.56 80 ASP A O 1
ATOM 609 N N . TYR A 1 81 ? 7.290 4.717 -13.645 1.00 87.88 81 TYR A N 1
ATOM 610 C CA . TYR A 1 81 ? 6.567 5.753 -12.916 1.00 87.88 81 TYR A CA 1
ATOM 611 C C . TYR A 1 81 ? 7.511 6.597 -12.047 1.00 87.88 81 TYR A C 1
ATOM 613 O O . TYR A 1 81 ? 7.546 7.820 -12.177 1.00 87.88 81 TYR A O 1
ATOM 621 N N . VAL A 1 82 ? 8.355 5.956 -11.233 1.00 87.00 82 VAL A N 1
ATOM 622 C CA . VAL A 1 82 ? 9.315 6.644 -10.358 1.00 87.00 82 VAL A CA 1
ATOM 623 C C . VAL A 1 82 ? 10.317 7.477 -11.152 1.00 87.00 82 VAL A C 1
ATOM 625 O O . VAL A 1 82 ? 10.611 8.601 -10.759 1.00 87.00 82 VAL A O 1
ATOM 628 N N . VAL A 1 83 ? 10.862 6.956 -12.252 1.00 86.31 83 VAL A N 1
ATOM 629 C CA . VAL A 1 83 ? 11.829 7.686 -13.087 1.00 86.31 83 VAL A CA 1
ATOM 630 C C . VAL A 1 83 ? 11.157 8.872 -13.779 1.00 86.31 83 VAL A C 1
ATOM 632 O O . VAL A 1 83 ? 11.753 9.947 -13.847 1.00 86.31 83 VAL A O 1
ATOM 635 N N . SER A 1 84 ? 9.919 8.702 -14.255 1.00 84.88 84 SER A N 1
ATOM 636 C CA . SER A 1 84 ? 9.137 9.782 -14.862 1.00 84.88 84 SER A CA 1
ATOM 637 C C . SER A 1 84 ? 8.864 10.902 -13.859 1.00 84.88 84 SER A C 1
ATOM 639 O O . SER A 1 84 ? 9.206 12.054 -14.120 1.00 84.88 84 SER A O 1
ATOM 641 N N . CYS A 1 85 ? 8.310 10.569 -12.689 1.00 79.88 85 CYS A N 1
ATOM 642 C CA . CYS A 1 85 ? 8.086 11.533 -11.613 1.00 79.88 85 CYS A CA 1
ATOM 643 C C . CYS A 1 85 ? 9.403 12.149 -11.144 1.00 79.88 85 CYS A C 1
ATOM 645 O O . CYS A 1 85 ? 9.470 13.348 -10.876 1.00 79.88 85 CYS A O 1
ATOM 647 N N . GLY A 1 86 ? 10.464 11.342 -11.096 1.00 78.50 86 GLY A N 1
ATOM 648 C CA . GLY A 1 86 ? 11.743 11.769 -10.574 1.00 78.50 86 GLY A CA 1
ATOM 649 C C . GLY A 1 86 ? 12.431 12.828 -11.438 1.00 78.50 86 GLY A C 1
ATOM 650 O O . GLY A 1 86 ? 13.009 13.802 -10.948 1.00 78.50 86 GLY A O 1
ATOM 651 N N . ALA A 1 87 ? 12.305 12.679 -12.757 1.00 75.44 8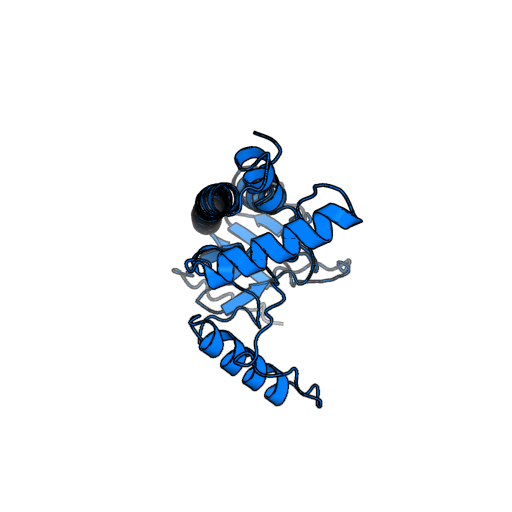7 ALA A N 1
ATOM 652 C CA . ALA A 1 87 ? 12.794 13.651 -13.726 1.00 75.44 87 ALA A CA 1
ATOM 653 C C . ALA A 1 87 ? 12.061 15.003 -13.645 1.00 75.44 87 ALA A C 1
ATOM 655 O O . ALA A 1 87 ? 12.650 16.034 -13.975 1.00 75.44 87 ALA A O 1
ATOM 656 N N . GLU A 1 88 ? 10.795 15.005 -13.222 1.00 76.06 88 GLU A N 1
ATOM 657 C CA . GLU A 1 88 ? 9.943 16.197 -13.185 1.00 76.06 88 GLU A CA 1
ATOM 658 C C . GLU A 1 88 ? 9.954 16.897 -11.814 1.00 76.06 88 GLU A C 1
ATOM 660 O O . GLU A 1 88 ? 9.939 18.128 -11.756 1.00 76.06 88 GLU A O 1
ATOM 665 N N . TYR A 1 89 ? 10.044 16.136 -10.716 1.00 72.38 89 TYR A N 1
ATOM 666 C CA . TYR A 1 89 ? 9.778 16.632 -9.360 1.00 72.38 89 TYR A CA 1
ATOM 667 C C . TYR A 1 89 ? 10.904 16.390 -8.330 1.00 72.38 89 TYR A C 1
ATOM 669 O O . TYR A 1 89 ? 10.742 16.793 -7.176 1.00 72.38 89 TYR A O 1
ATOM 677 N N . GLY A 1 90 ? 12.046 15.789 -8.697 1.00 72.50 90 GLY A N 1
ATOM 678 C CA . GLY A 1 90 ? 13.145 15.450 -7.765 1.00 72.50 90 GLY A CA 1
ATOM 679 C C . GLY A 1 90 ? 13.166 13.964 -7.391 1.00 72.50 90 GLY A C 1
ATOM 680 O O . GLY A 1 90 ? 12.583 13.174 -8.092 1.00 72.50 90 GLY A O 1
ATOM 681 N N . TRP A 1 91 ? 13.830 13.519 -6.323 1.00 68.94 91 TRP A N 1
ATOM 682 C CA . TRP A 1 91 ? 13.693 12.124 -5.857 1.00 68.94 91 TRP A CA 1
ATOM 683 C C . TRP A 1 91 ? 12.996 12.123 -4.493 1.00 68.94 91 TRP A C 1
ATOM 685 O O . TRP A 1 91 ? 13.574 12.586 -3.515 1.00 68.94 91 TRP A O 1
ATOM 695 N N . SER A 1 92 ? 11.756 11.640 -4.447 1.00 66.38 92 SER A N 1
ATOM 696 C CA . SER A 1 92 ? 10.868 11.572 -3.278 1.00 66.38 92 SER A CA 1
ATOM 697 C C . SER A 1 92 ? 10.191 10.192 -3.263 1.00 66.38 92 SER A C 1
ATOM 699 O O . SER A 1 92 ? 10.154 9.543 -4.314 1.00 66.38 92 SER A O 1
ATOM 701 N N . PRO A 1 93 ? 9.646 9.702 -2.135 1.00 61.88 93 PRO A N 1
ATOM 702 C CA . PRO A 1 93 ? 8.701 8.587 -2.167 1.00 61.88 93 PRO A CA 1
ATOM 703 C C . PRO A 1 93 ? 7.504 8.978 -3.050 1.00 61.88 93 PRO A C 1
ATOM 705 O O . PRO A 1 93 ? 6.636 9.737 -2.635 1.00 61.88 93 PRO A O 1
ATOM 708 N N . TYR A 1 94 ? 7.506 8.538 -4.311 1.00 64.00 94 TYR A N 1
ATOM 709 C CA . TYR A 1 94 ? 6.499 8.937 -5.304 1.00 64.00 94 TYR A CA 1
ATOM 710 C C . TYR A 1 94 ? 5.300 7.998 -5.376 1.00 64.00 94 TYR A C 1
ATOM 712 O O . TYR A 1 94 ? 4.390 8.252 -6.158 1.00 64.00 94 TYR A O 1
ATOM 720 N N . LEU A 1 95 ? 5.290 6.903 -4.616 1.00 74.50 95 LEU A N 1
ATOM 721 C CA . LEU A 1 95 ? 4.223 5.917 -4.721 1.00 74.50 95 LEU A CA 1
ATOM 722 C C . LEU A 1 95 ? 2.982 6.393 -3.965 1.00 74.50 95 LEU A C 1
ATOM 724 O O . LEU A 1 95 ? 3.001 6.549 -2.746 1.00 74.50 95 LEU A O 1
ATOM 728 N N . ASP A 1 96 ? 1.892 6.579 -4.705 1.00 77.12 96 ASP A N 1
ATOM 729 C CA . ASP A 1 96 ? 0.560 6.691 -4.124 1.00 77.12 96 ASP A CA 1
ATOM 730 C C . ASP A 1 96 ? 0.255 5.384 -3.392 1.00 77.12 96 ASP A C 1
ATOM 732 O O . ASP A 1 96 ? 0.467 4.307 -3.951 1.00 77.12 96 ASP A O 1
ATOM 736 N N . GLY A 1 97 ? -0.220 5.442 -2.149 1.00 79.50 97 GLY A N 1
ATOM 737 C CA . GLY A 1 97 ? -0.437 4.238 -1.353 1.00 79.50 97 GLY A CA 1
ATOM 738 C C . GLY A 1 97 ? -0.263 4.450 0.142 1.00 79.50 97 GLY A C 1
ATOM 739 O O . GLY A 1 97 ? -0.210 5.577 0.625 1.00 79.50 97 GLY A O 1
ATOM 740 N N . GLY A 1 98 ? -0.182 3.341 0.872 1.00 88.12 98 GLY A N 1
ATOM 741 C CA . GLY A 1 98 ? 0.018 3.325 2.317 1.00 88.12 98 GLY A CA 1
ATOM 742 C C . GLY A 1 98 ? -0.280 1.963 2.918 1.00 88.12 98 GLY A C 1
ATOM 743 O O . GLY A 1 98 ? 0.037 0.945 2.307 1.00 88.12 98 GLY A O 1
ATOM 744 N N . PHE A 1 99 ? -0.890 1.918 4.102 1.00 89.62 99 PHE A N 1
ATOM 745 C CA . PHE A 1 99 ? -1.232 0.653 4.757 1.00 89.62 99 PHE A CA 1
ATOM 746 C C . PHE A 1 99 ? -2.733 0.425 4.800 1.00 89.62 99 PHE A C 1
ATOM 748 O O . PHE A 1 99 ? -3.464 1.134 5.489 1.00 89.62 99 PHE A O 1
ATOM 755 N N . ALA A 1 100 ? -3.180 -0.622 4.113 1.00 92.25 100 ALA A N 1
ATOM 756 C CA . ALA A 1 100 ? -4.532 -1.121 4.269 1.00 92.25 100 ALA A CA 1
ATOM 757 C C . ALA A 1 100 ? -4.629 -1.964 5.550 1.00 92.25 100 ALA A C 1
ATOM 759 O O . ALA A 1 100 ? -3.872 -2.923 5.730 1.00 92.25 100 ALA A O 1
ATOM 760 N N . LEU A 1 101 ? -5.574 -1.625 6.429 1.00 92.75 101 LEU A N 1
ATOM 761 C CA . LEU A 1 101 ? -5.925 -2.460 7.574 1.00 92.75 101 LEU A CA 1
ATOM 762 C C . LEU A 1 101 ? -6.996 -3.451 7.129 1.00 92.75 101 LEU A C 1
ATOM 764 O O . LEU A 1 101 ? -8.104 -3.051 6.767 1.00 92.75 101 LEU A O 1
ATOM 768 N N . VAL A 1 102 ? -6.672 -4.740 7.173 1.00 93.12 102 VAL A N 1
ATOM 769 C CA . VAL A 1 102 ? -7.603 -5.821 6.843 1.00 93.12 102 VAL A CA 1
ATOM 770 C C . VAL A 1 102 ? -7.910 -6.598 8.111 1.00 93.12 102 VAL A C 1
ATOM 772 O O . VAL A 1 102 ? -7.007 -7.025 8.832 1.00 93.12 102 VAL A O 1
ATOM 775 N N . VAL A 1 103 ? -9.196 -6.772 8.394 1.00 92.56 103 VAL A N 1
ATOM 776 C CA . VAL A 1 103 ? -9.679 -7.510 9.560 1.00 92.56 103 VAL A CA 1
ATOM 777 C C . VAL A 1 103 ? -10.634 -8.582 9.070 1.00 92.56 103 VAL A C 1
ATOM 779 O O . VAL A 1 103 ? -11.613 -8.281 8.393 1.00 92.56 103 VAL A O 1
ATOM 782 N N . ASP A 1 104 ? -10.328 -9.840 9.376 1.00 90.75 104 ASP A N 1
ATOM 783 C CA . ASP A 1 104 ? -11.147 -10.994 8.989 1.00 90.75 104 ASP A CA 1
ATOM 784 C C . ASP A 1 104 ? -11.436 -11.050 7.473 1.00 90.75 104 ASP A C 1
ATOM 786 O O . ASP A 1 104 ? -12.531 -11.398 7.029 1.00 90.75 104 ASP A O 1
ATOM 790 N N . GLY A 1 1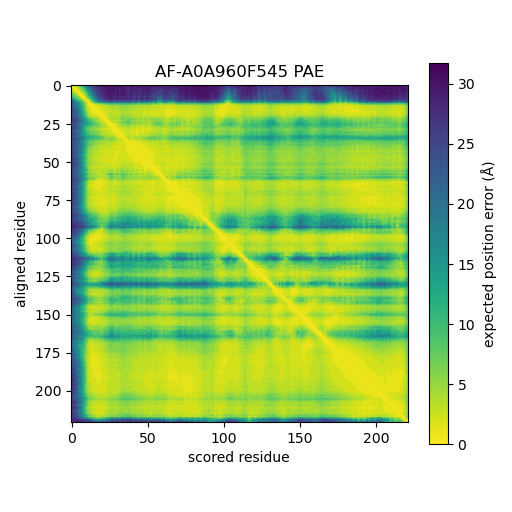05 ? -10.428 -10.692 6.667 1.00 88.44 105 GLY A N 1
ATOM 791 C CA . GLY A 1 105 ? -10.506 -10.669 5.203 1.00 88.44 105 GLY A CA 1
ATOM 792 C C . GLY A 1 105 ? -11.286 -9.485 4.621 1.00 88.44 105 GLY A C 1
ATOM 793 O O . GLY A 1 105 ? -11.526 -9.455 3.417 1.00 88.44 105 GLY A O 1
ATOM 794 N N . GLN A 1 106 ? -11.686 -8.512 5.442 1.00 89.81 106 GLN A N 1
ATOM 795 C CA . GLN A 1 106 ? -12.376 -7.299 5.005 1.00 89.81 106 GLN A CA 1
ATOM 796 C C . GLN A 1 106 ? -11.475 -6.079 5.171 1.00 89.81 106 GLN A C 1
ATOM 798 O O . GLN A 1 106 ? -10.847 -5.903 6.215 1.00 89.81 106 GLN A O 1
ATOM 803 N N . VAL A 1 107 ? -11.419 -5.221 4.151 1.00 90.19 107 VAL A N 1
ATOM 804 C CA . VAL A 1 107 ? -10.708 -3.942 4.255 1.00 90.19 107 VAL A CA 1
ATOM 805 C C . VAL A 1 107 ? -11.489 -3.010 5.167 1.00 90.19 107 VAL A C 1
ATOM 807 O O . VAL A 1 107 ? -12.637 -2.673 4.890 1.00 90.19 107 VAL A O 1
ATOM 810 N N . PHE A 1 108 ? -10.843 -2.609 6.254 1.00 89.75 108 PHE A N 1
ATOM 811 C CA . PHE A 1 108 ? -11.378 -1.666 7.223 1.00 89.75 108 PHE A CA 1
ATOM 812 C C . PHE A 1 108 ? -10.964 -0.228 6.899 1.00 89.75 108 PHE A C 1
ATOM 814 O O . PHE A 1 108 ? -11.793 0.676 6.929 1.00 89.75 108 PHE A O 1
ATOM 821 N N . SER A 1 109 ? -9.690 -0.019 6.566 1.00 88.12 109 SER A N 1
ATOM 822 C CA . SER A 1 109 ? -9.174 1.271 6.105 1.00 88.12 109 SER A CA 1
ATOM 823 C C . SER A 1 109 ? -8.219 1.054 4.945 1.00 88.12 109 SER A C 1
ATOM 825 O O . SER A 1 109 ? -7.455 0.086 4.941 1.00 88.12 109 SER A O 1
ATOM 827 N N . ARG A 1 110 ? -8.258 1.953 3.960 1.00 87.50 110 ARG A N 1
ATOM 828 C CA . ARG A 1 110 ? -7.384 1.903 2.784 1.00 87.50 110 ARG A CA 1
ATOM 829 C C . ARG A 1 110 ? -7.030 3.315 2.329 1.00 87.50 110 ARG A C 1
ATOM 831 O O . ARG A 1 110 ? -7.927 4.034 1.884 1.00 87.50 110 ARG A O 1
ATOM 838 N N . PRO A 1 111 ? -5.767 3.734 2.428 1.00 77.50 111 PRO A N 1
ATOM 839 C CA . PRO A 1 111 ? -5.351 5.037 1.934 1.00 77.50 111 PRO A CA 1
ATOM 840 C C . PRO A 1 111 ? -5.515 5.094 0.414 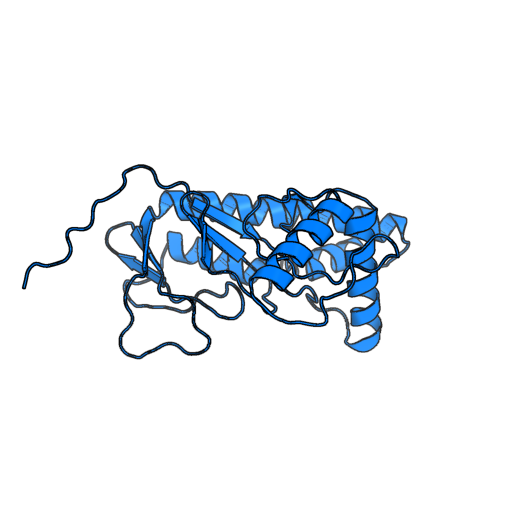1.00 77.50 111 PRO A C 1
ATOM 842 O O . PRO A 1 111 ? -5.283 4.123 -0.298 1.00 77.50 111 PRO A O 1
ATOM 845 N N . THR A 1 112 ? -5.943 6.248 -0.074 1.00 68.94 112 THR A N 1
ATOM 846 C CA . THR A 1 112 ? -6.164 6.549 -1.497 1.00 68.94 112 THR A CA 1
ATOM 847 C C . THR A 1 112 ? -5.159 7.555 -2.058 1.00 68.94 112 THR A C 1
ATOM 849 O O . THR A 1 112 ? -5.198 7.863 -3.244 1.00 68.94 112 THR A O 1
ATOM 852 N N . CYS A 1 113 ? -4.284 8.086 -1.207 1.00 68.44 113 CYS A N 1
ATOM 853 C CA . CYS A 1 113 ? -3.275 9.087 -1.523 1.00 68.44 113 CYS A CA 1
ATOM 854 C C . CYS A 1 113 ? -2.007 8.796 -0.706 1.00 68.44 113 CYS A C 1
ATOM 856 O O . CYS A 1 113 ? -2.071 8.057 0.280 1.00 68.44 113 CYS A O 1
ATOM 858 N N . CYS A 1 114 ? -0.878 9.349 -1.154 1.00 68.19 114 CYS A N 1
ATOM 859 C CA . CYS A 1 114 ? 0.474 9.010 -0.720 1.00 68.19 114 CYS A CA 1
ATOM 860 C C . CYS A 1 114 ? 0.660 9.080 0.801 1.00 68.19 114 CYS A C 1
ATOM 862 O O . CYS A 1 114 ? 0.230 10.028 1.459 1.00 68.19 114 CYS A O 1
ATOM 864 N N . VAL A 1 115 ? 1.417 8.120 1.318 1.00 59.59 115 VAL A N 1
ATOM 865 C CA . VAL A 1 115 ? 2.119 8.214 2.595 1.00 59.59 115 VAL A CA 1
ATOM 866 C C . VAL A 1 115 ? 3.535 7.725 2.399 1.00 59.59 115 VAL A C 1
ATOM 868 O O . VAL A 1 115 ? 3.791 6.856 1.560 1.00 59.59 115 VAL A O 1
ATOM 871 N N . ASP A 1 116 ? 4.449 8.237 3.210 1.00 67.56 116 ASP A N 1
ATOM 872 C CA . ASP A 1 116 ? 5.707 7.546 3.395 1.00 67.56 116 ASP A CA 1
ATOM 873 C C . ASP A 1 116 ? 5.427 6.185 4.065 1.00 67.56 116 ASP A C 1
ATOM 875 O O . ASP A 1 116 ? 4.950 6.093 5.201 1.00 67.56 116 ASP A O 1
ATOM 879 N N . LEU A 1 117 ? 5.687 5.100 3.329 1.00 72.44 117 LEU A N 1
ATOM 880 C CA . LEU A 1 117 ? 5.434 3.733 3.788 1.00 72.44 117 LEU A CA 1
ATOM 881 C C . LEU A 1 117 ? 6.234 3.376 5.055 1.00 72.44 117 LEU A C 1
ATOM 883 O O . LEU A 1 117 ? 5.846 2.476 5.800 1.00 72.44 117 LEU A O 1
ATOM 887 N N . GLN A 1 118 ? 7.345 4.047 5.346 1.00 70.56 118 GLN A N 1
ATOM 888 C CA . GLN A 1 118 ? 8.070 3.818 6.589 1.00 70.56 118 GLN A CA 1
ATOM 889 C C . GLN A 1 118 ? 7.444 4.575 7.757 1.00 70.56 118 GLN A C 1
ATOM 891 O O . GLN A 1 118 ? 7.347 4.007 8.848 1.00 70.56 118 GLN A O 1
ATOM 896 N N . GLU A 1 119 ? 7.008 5.819 7.554 1.00 72.19 119 GLU A N 1
ATOM 897 C CA . GLU A 1 119 ? 6.313 6.579 8.601 1.00 72.19 119 GLU A CA 1
ATOM 898 C C . GLU A 1 119 ? 5.059 5.832 9.054 1.00 72.19 119 GLU A C 1
ATOM 900 O O . GLU A 1 119 ? 4.878 5.599 10.251 1.00 72.19 119 GLU A O 1
ATOM 905 N N . GLY A 1 120 ? 4.279 5.303 8.108 1.00 75.44 120 GLY A N 1
ATOM 906 C CA . GLY A 1 120 ? 3.056 4.601 8.468 1.00 75.44 120 GLY A CA 1
ATOM 907 C C . GLY A 1 120 ? 3.255 3.324 9.257 1.00 75.44 120 GLY A C 1
ATOM 908 O O . GLY A 1 120 ? 2.580 3.112 10.267 1.00 75.44 120 GLY A O 1
ATOM 909 N N . VAL A 1 121 ? 4.210 2.472 8.878 1.00 80.06 121 VAL A N 1
ATOM 910 C CA . VAL A 1 121 ? 4.458 1.254 9.662 1.00 80.06 121 VAL A CA 1
ATOM 911 C C . VAL A 1 121 ? 5.072 1.563 11.027 1.00 80.06 121 VAL A C 1
ATOM 913 O O . VAL A 1 121 ? 4.769 0.865 11.998 1.00 80.06 121 VAL A O 1
ATOM 916 N N . ARG A 1 122 ? 5.896 2.616 11.134 1.00 82.31 122 ARG A N 1
ATOM 917 C CA . ARG A 1 122 ? 6.455 3.078 12.413 1.00 82.31 122 ARG A CA 1
ATOM 918 C C . ARG A 1 122 ? 5.357 3.563 13.351 1.00 82.31 122 ARG A C 1
ATOM 920 O O . ARG A 1 122 ? 5.376 3.173 14.517 1.00 82.31 122 ARG A O 1
ATOM 927 N N . ASP A 1 123 ? 4.386 4.316 12.850 1.00 84.69 123 ASP A N 1
ATOM 928 C CA . ASP A 1 123 ? 3.240 4.773 13.635 1.00 84.69 123 ASP A CA 1
ATOM 929 C C . ASP A 1 123 ? 2.398 3.605 14.149 1.00 84.69 123 ASP A C 1
ATOM 931 O O . ASP A 1 123 ? 2.101 3.529 15.344 1.00 84.69 123 ASP A O 1
ATOM 935 N N . TRP A 1 124 ? 2.090 2.626 13.292 1.00 87.25 124 TRP A N 1
ATOM 936 C CA . TRP A 1 124 ? 1.366 1.419 13.704 1.00 87.25 124 TRP A CA 1
ATOM 937 C C . TRP A 1 124 ? 2.122 0.601 14.764 1.00 87.25 124 TRP A C 1
ATOM 939 O O . TRP A 1 124 ? 1.512 0.089 15.711 1.00 87.25 124 TRP A O 1
ATOM 949 N N . LEU A 1 125 ? 3.449 0.486 14.644 1.00 86.50 125 LEU A N 1
ATOM 950 C CA . LEU A 1 125 ? 4.291 -0.185 15.640 1.00 86.50 125 LEU A CA 1
ATOM 951 C C . LEU A 1 125 ? 4.350 0.597 16.958 1.00 86.50 125 LEU A C 1
ATOM 953 O O . LEU A 1 125 ? 4.158 0.012 18.026 1.00 86.50 125 LEU A O 1
ATOM 957 N N . GLN A 1 126 ? 4.557 1.914 16.896 1.00 85.88 126 GLN A N 1
ATOM 958 C CA . GLN A 1 126 ? 4.632 2.779 18.073 1.00 85.88 126 GLN A CA 1
ATOM 959 C C . GLN A 1 126 ? 3.309 2.786 18.839 1.00 85.88 126 GLN A C 1
ATOM 961 O O . GLN A 1 126 ? 3.300 2.724 20.078 1.00 85.88 126 GLN A O 1
ATOM 966 N N . LEU A 1 127 ? 2.198 2.800 18.101 1.00 84.19 127 LEU A N 1
ATOM 967 C CA . LEU A 1 127 ? 0.864 2.683 18.650 1.00 84.19 127 LEU A CA 1
ATOM 968 C C . LEU A 1 127 ? 0.743 1.431 19.506 1.00 84.19 127 LEU A C 1
ATOM 970 O O . LEU A 1 127 ? 0.266 1.500 20.637 1.00 84.19 127 LEU A O 1
ATOM 974 N N . ALA A 1 128 ? 1.223 0.293 19.010 1.00 76.12 128 ALA A N 1
ATOM 975 C CA . ALA A 1 128 ? 1.142 -0.959 19.740 1.00 76.12 128 ALA A CA 1
ATOM 976 C C . ALA A 1 128 ? 2.032 -1.010 20.998 1.00 76.12 128 ALA A C 1
ATOM 978 O O . ALA A 1 128 ? 1.872 -1.912 21.821 1.00 76.12 128 ALA A O 1
ATOM 979 N N . GLU A 1 129 ? 2.983 -0.096 21.173 1.00 77.06 129 GLU A N 1
ATOM 980 C CA . GLU A 1 129 ? 3.963 -0.153 22.264 1.00 77.06 129 GLU A CA 1
ATOM 981 C C . GLU A 1 129 ? 3.714 0.865 23.375 1.00 77.06 129 GLU A C 1
ATOM 983 O O . GLU A 1 129 ? 3.914 0.544 24.548 1.00 77.06 129 GLU A O 1
ATOM 988 N N . SER A 1 130 ? 3.313 2.092 23.033 1.00 71.50 130 SER A N 1
ATOM 989 C CA . SER A 1 130 ? 3.452 3.211 23.977 1.00 71.50 130 SER A CA 1
ATOM 990 C C . SER A 1 130 ? 2.423 4.332 23.851 1.00 71.50 130 SER A C 1
ATOM 992 O O . SER A 1 130 ? 2.530 5.334 24.564 1.00 71.50 130 SER A O 1
ATOM 994 N N . TRP A 1 131 ? 1.425 4.205 22.974 1.00 74.88 131 TRP A N 1
ATOM 995 C CA . TRP A 1 131 ? 0.479 5.299 22.772 1.00 74.88 131 TRP A CA 1
ATOM 996 C C . TRP A 1 131 ? -0.455 5.533 23.968 1.00 74.88 131 TRP A C 1
ATOM 998 O O . TRP A 1 131 ? -0.854 4.588 24.658 1.00 74.88 131 TRP A O 1
ATOM 1008 N N . PRO A 1 132 ? -0.819 6.804 24.227 1.00 73.56 132 PRO A N 1
ATOM 1009 C CA . PRO A 1 132 ? -1.756 7.155 25.284 1.00 73.56 132 PRO A CA 1
ATOM 1010 C C . PRO A 1 132 ? -3.185 6.701 24.958 1.00 73.56 132 PRO A C 1
ATOM 1012 O O . PRO A 1 132 ? -3.508 6.285 23.847 1.00 73.56 132 PRO A O 1
ATOM 1015 N N . ALA A 1 133 ? -4.064 6.824 25.953 1.00 84.25 133 ALA A N 1
ATOM 1016 C CA . ALA A 1 133 ? -5.484 6.498 25.825 1.00 84.25 133 ALA A CA 1
ATOM 1017 C C . ALA A 1 133 ? -6.293 7.522 25.001 1.00 84.25 133 ALA A C 1
ATOM 1019 O O . ALA A 1 133 ? -7.492 7.325 24.798 1.00 84.25 133 ALA A O 1
ATOM 1020 N N . ASP A 1 134 ? -5.661 8.603 24.545 1.00 88.88 134 ASP A N 1
ATOM 1021 C CA . ASP A 1 134 ? -6.286 9.626 23.708 1.00 88.88 134 ASP A CA 1
ATOM 1022 C C . ASP A 1 134 ? -6.212 9.236 22.230 1.00 88.88 134 ASP A C 1
ATOM 1024 O O . ASP A 1 134 ? -5.261 8.582 21.799 1.00 88.88 134 ASP A O 1
ATOM 1028 N N . TRP A 1 135 ? -7.212 9.652 21.453 1.00 91.56 135 TRP A N 1
ATOM 1029 C CA . TRP A 1 135 ? -7.229 9.463 20.004 1.00 91.56 135 TRP A CA 1
ATOM 1030 C C . TRP A 1 135 ? -6.111 10.259 19.337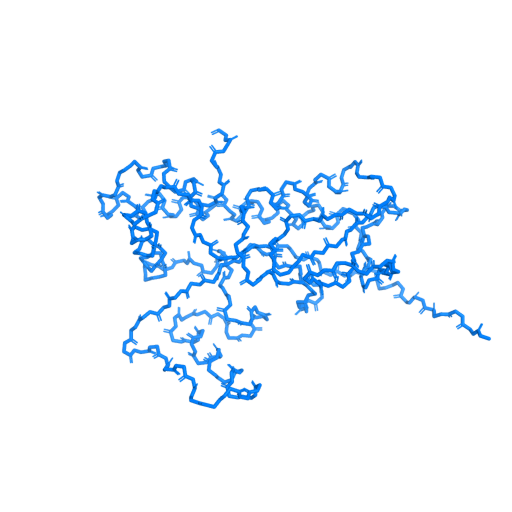 1.00 91.56 135 TRP A C 1
ATOM 1032 O O . TRP A 1 135 ? -5.926 11.443 19.627 1.00 91.56 135 TRP A O 1
ATOM 1042 N N . ARG A 1 136 ? -5.378 9.609 18.434 1.00 89.75 136 ARG A N 1
ATOM 1043 C CA . ARG A 1 136 ? -4.300 10.223 17.659 1.00 89.75 136 ARG A CA 1
ATOM 1044 C C . ARG A 1 136 ? -4.350 9.780 16.203 1.00 89.75 136 ARG A C 1
ATOM 1046 O O . ARG A 1 136 ? -4.728 8.633 15.962 1.00 89.75 136 ARG A O 1
ATOM 1053 N N . PRO A 1 137 ? -3.989 10.663 15.258 1.00 88.88 137 PRO A N 1
ATOM 1054 C CA . PRO A 1 137 ? -3.863 10.285 13.860 1.00 88.88 137 PRO A CA 1
ATOM 1055 C C . PRO A 1 137 ? -2.764 9.246 13.706 1.00 88.88 137 PRO A C 1
ATOM 1057 O O . PRO A 1 137 ? -1.723 9.352 14.349 1.00 88.88 137 PRO A O 1
ATOM 1060 N N . VAL A 1 138 ? -3.045 8.238 12.888 1.00 88.25 138 VAL A N 1
ATOM 1061 C CA . VAL A 1 138 ? -2.065 7.264 12.414 1.00 88.25 138 VAL A CA 1
ATOM 1062 C C . VAL A 1 138 ? -1.712 7.642 10.987 1.00 88.25 138 VAL A C 1
ATOM 1064 O O . VAL A 1 138 ? -2.613 7.698 10.142 1.00 88.25 138 VAL A O 1
ATOM 1067 N N . GLU A 1 139 ? -0.427 7.842 10.707 1.00 83.25 139 GLU A N 1
ATOM 1068 C CA . GLU A 1 139 ? 0.075 8.159 9.367 1.00 83.25 139 GLU A CA 1
ATOM 1069 C C . GLU A 1 139 ? -0.022 6.943 8.429 1.00 83.25 139 GLU A C 1
ATOM 1071 O O . GLU A 1 139 ? 0.956 6.362 7.999 1.00 83.25 139 GLU A O 1
ATOM 1076 N N . SER A 1 140 ? -1.229 6.486 8.106 1.00 77.56 140 SER A N 1
ATOM 1077 C CA . SER A 1 140 ? -1.456 5.321 7.231 1.00 77.56 140 SER A CA 1
ATOM 1078 C C . SER A 1 140 ? -1.686 5.690 5.762 1.00 77.56 140 SER A C 1
ATOM 1080 O O . SER A 1 140 ? -1.884 4.793 4.946 1.00 77.56 140 SER A O 1
ATOM 1082 N N . GLY A 1 141 ? -1.622 6.986 5.444 1.00 78.00 141 GLY A N 1
ATOM 1083 C CA . GLY A 1 141 ? -2.039 7.618 4.190 1.00 78.00 141 GLY A CA 1
ATOM 1084 C C . GLY A 1 141 ? -3.420 8.242 4.280 1.00 78.00 141 GLY A C 1
ATOM 1085 O O . GLY A 1 141 ? -4.063 8.192 5.326 1.00 78.00 141 GLY A O 1
ATOM 1086 N N . HIS A 1 142 ? -3.853 8.887 3.194 1.00 78.94 142 HIS A N 1
ATOM 1087 C CA . HIS A 1 142 ? -5.081 9.684 3.192 1.00 78.94 142 HIS A CA 1
ATOM 1088 C C . HIS A 1 142 ? -6.199 9.030 2.357 1.00 78.94 142 HIS A C 1
ATOM 1090 O O . HIS A 1 142 ? -5.945 8.657 1.207 1.00 78.94 142 HIS A O 1
ATOM 1096 N N . PRO A 1 143 ? -7.451 8.934 2.846 1.00 80.88 143 PRO A N 1
ATOM 1097 C CA . PRO A 1 143 ? -7.917 9.418 4.147 1.00 80.88 143 PRO A CA 1
ATOM 1098 C C . PRO A 1 143 ? -7.326 8.636 5.320 1.00 80.88 143 PRO A C 1
ATOM 1100 O O . PRO A 1 143 ? -6.991 7.461 5.179 1.00 80.88 143 PRO A O 1
ATOM 1103 N N . GLY A 1 144 ? -7.174 9.304 6.461 1.00 86.25 144 GLY A N 1
ATOM 1104 C CA . GLY A 1 144 ? -6.501 8.748 7.632 1.00 86.25 144 GLY A CA 1
ATOM 1105 C C . GLY A 1 144 ? -7.453 8.045 8.595 1.00 86.25 144 GLY A C 1
ATOM 1106 O O . GLY A 1 144 ? -8.675 8.057 8.435 1.00 86.25 144 GLY A O 1
ATOM 1107 N N . VAL A 1 145 ? -6.883 7.461 9.648 1.00 91.06 145 VAL A N 1
ATOM 1108 C CA . VAL A 1 145 ? -7.627 6.939 10.801 1.00 91.06 145 VAL A CA 1
ATOM 1109 C C . VAL A 1 145 ? -7.089 7.555 12.085 1.00 91.06 145 VAL A C 1
ATOM 1111 O O . VAL A 1 145 ? -5.900 7.865 12.189 1.00 91.06 145 VAL A O 1
ATOM 1114 N N . LEU A 1 146 ? -7.953 7.689 13.088 1.00 92.19 146 LEU A N 1
ATOM 1115 C CA . LEU A 1 146 ? -7.515 7.883 14.461 1.00 92.19 146 LEU A CA 1
ATOM 1116 C C . LEU A 1 146 ? -7.431 6.534 15.150 1.00 92.19 146 LEU A C 1
ATOM 1118 O O . LEU A 1 146 ? -8.264 5.651 14.938 1.00 92.19 146 LEU A O 1
ATOM 1122 N N . ALA A 1 147 ? -6.471 6.395 16.049 1.00 93.06 147 ALA A N 1
ATOM 1123 C CA . ALA A 1 147 ? -6.396 5.237 16.908 1.00 93.06 147 ALA A CA 1
ATOM 1124 C C . ALA A 1 147 ? -5.949 5.599 18.324 1.00 93.06 147 ALA A C 1
ATOM 1126 O O . ALA A 1 147 ? -5.392 6.667 18.585 1.00 93.06 147 ALA A O 1
ATOM 1127 N N . ARG A 1 148 ? -6.255 4.708 19.266 1.00 92.31 148 ARG A N 1
ATOM 1128 C CA . ARG A 1 148 ? -5.840 4.808 20.668 1.00 92.31 148 ARG A CA 1
ATOM 1129 C C . ARG A 1 148 ? -5.617 3.433 21.269 1.00 92.31 148 ARG A C 1
ATOM 1131 O O . ARG A 1 148 ? -6.190 2.443 20.808 1.00 92.31 148 ARG A O 1
ATOM 1138 N N . VAL A 1 149 ? -4.865 3.379 22.365 1.00 91.38 149 VAL A N 1
ATOM 1139 C CA . VAL A 1 149 ? -4.690 2.145 23.138 1.00 91.38 149 VAL A CA 1
ATOM 1140 C C . VAL A 1 149 ? -5.541 2.188 24.396 1.00 91.38 149 VAL A C 1
ATOM 1142 O O . VAL A 1 149 ? -5.398 3.066 25.246 1.00 91.38 149 VAL A O 1
ATOM 1145 N N . ARG A 1 150 ? -6.417 1.195 24.557 1.00 89.19 150 ARG A N 1
ATOM 1146 C CA . ARG A 1 150 ? -7.256 1.049 25.745 1.00 89.19 150 ARG A CA 1
ATOM 1147 C C . ARG A 1 150 ? -7.353 -0.414 26.151 1.00 89.19 150 ARG A C 1
ATOM 1149 O O . ARG A 1 150 ? -7.759 -1.262 25.368 1.00 89.19 150 ARG A O 1
ATOM 1156 N N . LEU A 1 151 ? -7.001 -0.704 27.406 1.00 87.88 151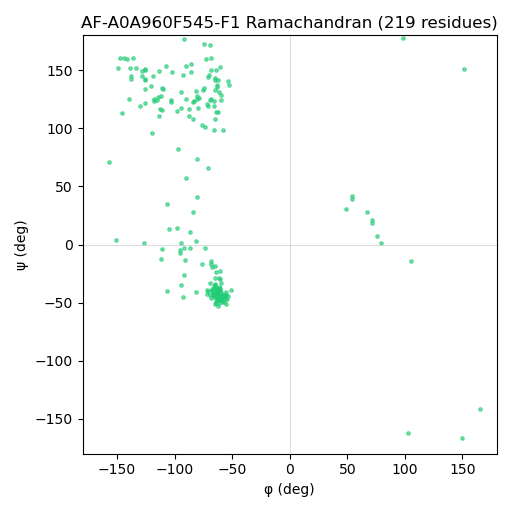 LEU A N 1
ATOM 1157 C CA . LEU A 1 151 ? -7.128 -2.041 28.008 1.00 87.88 151 LEU A CA 1
ATOM 1158 C C . LEU A 1 151 ? -6.443 -3.158 27.184 1.00 87.88 151 LEU A C 1
ATOM 1160 O O . LEU A 1 151 ? -7.001 -4.240 27.017 1.00 87.88 151 LEU A O 1
ATOM 1164 N N . GLY A 1 152 ? -5.238 -2.894 26.660 1.00 86.75 152 GLY A N 1
ATOM 1165 C CA . GLY A 1 152 ? -4.471 -3.868 25.863 1.00 86.75 152 GLY A CA 1
ATOM 1166 C C . GLY A 1 152 ? -5.041 -4.129 24.464 1.00 86.75 152 GLY A C 1
ATOM 1167 O O . GLY A 1 152 ? -4.755 -5.161 23.853 1.00 86.75 152 GLY A O 1
ATOM 1168 N N . ARG A 1 153 ? -5.889 -3.218 23.981 1.00 91.75 153 ARG A N 1
ATOM 1169 C CA . ARG A 1 153 ? -6.455 -3.235 22.638 1.00 91.75 153 ARG A CA 1
ATOM 1170 C C . ARG A 1 153 ? -6.194 -1.913 21.943 1.00 91.75 153 ARG A C 1
ATOM 1172 O O . ARG A 1 153 ? -6.149 -0.864 22.585 1.00 91.75 153 ARG A O 1
ATOM 1179 N N . VAL A 1 154 ? -6.073 -1.991 20.631 1.00 91.94 154 VAL A N 1
ATOM 1180 C CA . VAL A 1 154 ? -6.040 -0.844 19.736 1.00 91.94 154 VAL A CA 1
ATOM 1181 C C . VAL A 1 154 ? -7.450 -0.608 19.236 1.00 91.94 154 VAL A C 1
ATOM 1183 O O . VAL A 1 154 ? -8.038 -1.481 18.605 1.00 91.94 154 VAL A O 1
ATOM 1186 N N . GLU A 1 155 ? -8.008 0.547 19.559 1.00 93.38 155 GLU A N 1
ATOM 1187 C CA . GLU A 1 155 ? -9.263 1.013 18.982 1.00 93.38 155 GLU A CA 1
ATOM 1188 C C . GLU A 1 155 ? -8.935 1.918 17.797 1.00 93.38 155 GLU A C 1
ATOM 1190 O O . GLU A 1 155 ? -8.100 2.809 17.940 1.00 93.38 155 GLU A O 1
ATOM 1195 N N . VAL A 1 156 ? -9.578 1.685 16.654 1.00 93.00 156 VAL A N 1
ATOM 1196 C CA . VAL A 1 156 ? -9.399 2.462 15.418 1.00 93.00 156 VAL A CA 1
ATOM 1197 C C . VAL A 1 156 ? -10.746 3.068 15.024 1.00 93.00 156 VAL A C 1
ATOM 1199 O O . VAL A 1 156 ? -11.785 2.407 15.144 1.00 93.00 156 VAL A O 1
ATOM 1202 N N . SER A 1 157 ? -10.744 4.336 14.620 1.00 93.00 157 SER A N 1
ATOM 1203 C CA . SER A 1 157 ? -11.927 5.058 14.146 1.00 93.00 157 SER A CA 1
ATOM 1204 C C . SER A 1 157 ? -12.328 4.626 12.737 1.00 93.00 157 SER A C 1
ATOM 1206 O O . SER A 1 157 ? -11.594 3.905 12.064 1.00 93.00 157 SER A O 1
ATOM 1208 N N . GLU A 1 158 ? -13.479 5.106 12.268 1.00 90.50 158 GLU A N 1
ATOM 1209 C CA . GLU A 1 158 ? -13.751 5.120 10.829 1.00 90.50 158 GLU A CA 1
ATOM 1210 C C . GLU A 1 158 ? -12.700 5.970 10.102 1.00 90.50 158 GLU A C 1
ATOM 1212 O O . GLU A 1 158 ? -12.096 6.879 10.688 1.00 90.50 158 GLU A O 1
ATOM 1217 N N . GLN A 1 159 ? -12.476 5.640 8.834 1.00 87.31 159 GLN A N 1
ATOM 1218 C CA . GLN A 1 159 ? -11.588 6.382 7.955 1.00 87.31 159 GLN A CA 1
ATOM 1219 C C . GLN A 1 159 ? -12.271 7.681 7.506 1.00 87.31 159 GLN A C 1
ATOM 1221 O O . GLN A 1 159 ? -13.434 7.652 7.101 1.00 87.31 159 GLN A O 1
ATOM 1226 N N . ALA A 1 160 ? -11.567 8.812 7.579 1.00 84.31 160 ALA A N 1
ATOM 1227 C CA . ALA A 1 160 ? -12.125 10.121 7.241 1.00 84.31 160 ALA A CA 1
ATOM 1228 C C . ALA A 1 160 ? -11.063 11.074 6.671 1.00 84.31 160 ALA A C 1
ATOM 1230 O O . ALA A 1 160 ? -9.884 10.965 7.011 1.00 84.31 160 ALA A O 1
ATOM 1231 N N . ASP A 1 161 ? -11.500 12.009 5.820 1.00 82.06 161 ASP A N 1
ATOM 1232 C CA . ASP A 1 161 ? -10.665 13.124 5.342 1.00 82.06 161 ASP A CA 1
ATOM 1233 C C . ASP A 1 161 ? -10.436 14.146 6.471 1.00 82.06 161 ASP A C 1
ATOM 1235 O O . ASP A 1 161 ? -9.316 14.588 6.709 1.00 82.06 161 ASP A O 1
ATOM 1239 N N . ASP A 1 162 ? -11.501 14.453 7.220 1.00 83.00 162 ASP A N 1
ATOM 1240 C CA . ASP A 1 162 ? -11.492 15.312 8.402 1.00 83.00 162 ASP A CA 1
ATOM 1241 C C . ASP A 1 162 ? -12.116 14.567 9.587 1.00 83.00 162 ASP A C 1
ATOM 1243 O O . ASP A 1 162 ? -13.192 13.968 9.474 1.00 83.00 162 ASP A O 1
ATOM 1247 N N . PHE A 1 163 ? -11.465 14.615 10.749 1.00 81.31 163 PHE A N 1
ATOM 1248 C CA . PHE A 1 163 ? -11.946 13.890 11.921 1.00 81.31 163 PHE A CA 1
ATOM 1249 C C . PHE A 1 163 ? -13.059 14.651 12.660 1.00 81.31 163 PHE A C 1
ATOM 1251 O O . PHE A 1 163 ? -12.893 15.836 12.957 1.00 81.31 163 PHE A O 1
ATOM 1258 N N . PRO A 1 164 ? -14.180 13.985 13.001 1.00 81.88 164 PRO A N 1
ATOM 1259 C CA . PRO A 1 164 ? -15.257 14.601 13.768 1.00 81.88 164 PRO A CA 1
ATOM 1260 C C . PRO A 1 164 ? -14.857 14.802 15.237 1.00 81.88 164 PRO A C 1
ATOM 1262 O O . PRO A 1 164 ? -13.996 14.093 15.755 1.00 81.88 164 PRO A O 1
ATOM 1265 N N . ASP A 1 165 ? -15.547 15.706 15.940 1.00 80.81 165 ASP A N 1
ATOM 1266 C CA . ASP A 1 165 ? -15.343 15.922 17.384 1.00 80.81 165 ASP A CA 1
ATOM 1267 C C . ASP A 1 165 ? -15.733 14.682 18.222 1.00 80.81 165 ASP A C 1
ATOM 1269 O O . ASP A 1 165 ? -15.092 14.363 19.226 1.00 80.81 165 ASP A O 1
ATOM 1273 N N . ASP A 1 166 ? -16.766 13.948 17.790 1.00 86.75 166 ASP A N 1
ATOM 1274 C CA . ASP A 1 166 ? -17.288 12.757 18.468 1.00 86.75 166 ASP A CA 1
ATOM 1275 C C . ASP A 1 166 ? -16.715 11.467 17.856 1.00 86.75 166 ASP A C 1
ATOM 1277 O O . ASP A 1 166 ? -17.341 10.797 17.033 1.00 86.75 166 ASP A O 1
ATOM 1281 N N . ILE A 1 167 ? -15.502 11.101 18.274 1.00 90.06 167 ILE A N 1
ATOM 1282 C CA . ILE A 1 167 ? -14.778 9.939 17.737 1.00 90.06 167 ILE A CA 1
ATOM 1283 C C . ILE A 1 167 ? -15.210 8.645 18.439 1.00 90.06 167 ILE A C 1
ATOM 1285 O O . ILE A 1 167 ? -15.032 8.474 19.654 1.00 90.06 167 ILE A O 1
ATOM 1289 N N . THR A 1 168 ? -15.695 7.680 17.657 1.00 90.00 168 THR A N 1
ATOM 1290 C CA . THR A 1 168 ? -16.019 6.324 18.119 1.00 90.00 168 THR A CA 1
ATOM 1291 C C . THR A 1 168 ? -15.102 5.274 17.505 1.00 90.00 168 THR A C 1
ATOM 1293 O O . THR A 1 168 ? -14.669 5.402 16.364 1.00 90.00 168 THR A O 1
ATOM 1296 N N . ALA A 1 169 ? -14.846 4.199 18.252 1.00 91.75 169 ALA A N 1
ATOM 1297 C CA . ALA A 1 169 ? -14.137 3.039 17.728 1.00 91.75 169 ALA A CA 1
ATOM 1298 C C . ALA A 1 169 ? -15.037 2.273 16.752 1.00 91.75 169 ALA A C 1
ATOM 1300 O O . ALA A 1 169 ? -16.106 1.807 17.148 1.00 91.75 169 ALA A O 1
ATOM 1301 N N . ALA A 1 170 ? -14.587 2.127 15.511 1.00 92.06 170 ALA A N 1
ATOM 1302 C CA . ALA A 1 170 ? -15.236 1.285 14.512 1.00 92.06 170 ALA A CA 1
ATOM 1303 C C . ALA A 1 170 ? -14.657 -0.138 14.504 1.00 92.06 170 ALA A C 1
ATOM 1305 O O . ALA A 1 170 ? -15.377 -1.093 14.222 1.00 92.06 170 ALA A O 1
ATOM 1306 N N . VAL A 1 171 ? -13.401 -0.313 14.933 1.00 93.19 171 VAL A N 1
ATOM 1307 C CA . VAL A 1 171 ? -12.844 -1.634 15.254 1.00 93.19 171 VAL A CA 1
ATOM 1308 C C . VAL A 1 171 ? -11.987 -1.585 16.516 1.00 93.19 171 VAL A C 1
ATOM 1310 O O . VAL A 1 171 ? -11.414 -0.557 16.877 1.00 93.19 171 VAL A O 1
ATOM 1313 N N . SER A 1 172 ? -11.915 -2.715 17.219 1.00 93.19 172 SER A N 1
ATOM 1314 C CA . SER A 1 172 ? -11.052 -2.904 18.384 1.00 93.19 172 SER A CA 1
ATOM 1315 C C . SER A 1 172 ? -10.259 -4.193 18.223 1.00 93.19 172 SER A C 1
ATOM 1317 O O . SER A 1 172 ? -10.848 -5.273 18.169 1.00 93.19 172 SER A O 1
ATOM 1319 N N . L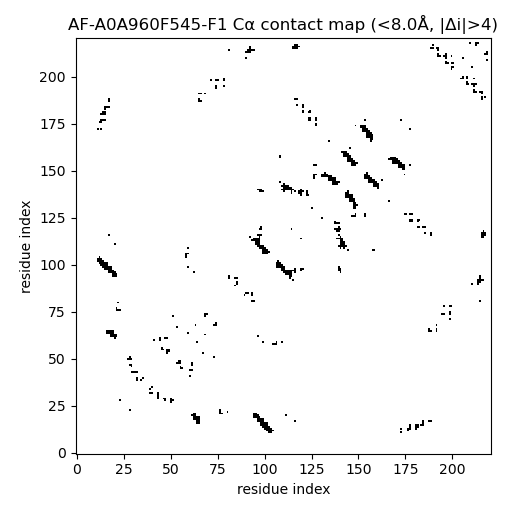EU A 1 173 ? -8.933 -4.096 18.195 1.00 93.00 173 LEU A N 1
ATOM 1320 C CA . LEU A 1 173 ? -8.009 -5.179 17.860 1.00 93.00 173 LEU A CA 1
ATOM 1321 C C . LEU A 1 173 ? -7.073 -5.499 19.034 1.00 93.00 173 LEU A C 1
ATOM 1323 O O . LEU A 1 173 ? -6.671 -4.587 19.758 1.00 93.00 173 LEU A O 1
ATOM 1327 N N . PRO A 1 174 ? -6.688 -6.766 19.259 1.00 92.38 174 PRO A N 1
ATOM 1328 C CA . PRO A 1 174 ? -5.625 -7.087 20.207 1.00 92.38 174 PRO A CA 1
ATOM 1329 C C . PRO A 1 174 ? -4.306 -6.419 19.798 1.00 92.38 174 PRO A C 1
ATOM 1331 O O . PRO A 1 174 ? -3.847 -6.595 18.670 1.00 92.38 174 PRO A O 1
ATOM 1334 N N . THR A 1 175 ? -3.665 -5.703 20.725 1.00 90.88 175 THR A N 1
ATOM 1335 C CA . THR A 1 175 ? -2.418 -4.968 20.453 1.00 90.88 175 THR A CA 1
ATOM 1336 C C . THR A 1 175 ? -1.314 -5.858 19.874 1.00 90.88 175 THR A C 1
ATOM 1338 O O . THR A 1 175 ? -0.636 -5.467 18.929 1.00 90.88 175 THR A O 1
ATOM 1341 N N . GLU A 1 176 ? -1.170 -7.084 20.384 1.00 90.31 176 GLU A N 1
ATOM 1342 C CA . GLU A 1 176 ? -0.164 -8.039 19.898 1.00 90.31 176 GLU A CA 1
ATOM 1343 C C . GLU A 1 176 ? -0.412 -8.493 18.452 1.00 90.31 176 GLU A C 1
ATOM 1345 O O . GLU A 1 176 ? 0.540 -8.679 17.698 1.00 90.31 176 GLU A O 1
ATOM 1350 N N . GLN A 1 177 ? -1.676 -8.640 18.038 1.00 92.56 177 GLN A N 1
ATOM 1351 C CA . GLN A 1 177 ? -2.005 -9.022 16.660 1.00 92.56 177 GLN A CA 1
ATOM 1352 C C . GLN A 1 177 ? -1.678 -7.892 15.687 1.00 92.56 177 GLN A C 1
ATOM 1354 O O . GLN A 1 177 ? -1.065 -8.140 14.653 1.00 92.56 177 GLN A O 1
ATOM 1359 N N . LEU A 1 178 ? -2.020 -6.652 16.046 1.00 92.12 178 LEU A N 1
ATOM 1360 C CA . LEU A 1 178 ? -1.675 -5.492 15.230 1.00 92.12 178 LEU A CA 1
ATOM 1361 C C . LEU A 1 178 ? -0.157 -5.298 15.141 1.00 92.12 178 LEU A C 1
ATOM 1363 O O . LEU A 1 178 ? 0.358 -5.059 14.054 1.00 92.12 178 LEU A O 1
ATOM 1367 N N . ARG A 1 179 ? 0.574 -5.471 16.252 1.00 92.25 179 ARG A N 1
ATOM 1368 C CA . ARG A 1 179 ? 2.043 -5.418 16.247 1.00 92.25 179 ARG A CA 1
ATOM 1369 C C . ARG A 1 179 ? 2.631 -6.462 15.301 1.00 92.25 179 ARG A C 1
ATOM 1371 O O . ARG A 1 179 ? 3.497 -6.136 14.495 1.00 92.25 179 ARG A O 1
ATOM 1378 N N . ALA A 1 180 ? 2.159 -7.706 15.384 1.00 93.19 180 ALA A N 1
ATOM 1379 C CA . ALA A 1 180 ? 2.618 -8.776 14.505 1.00 93.19 180 ALA A CA 1
ATOM 1380 C C . ALA A 1 180 ? 2.322 -8.463 13.028 1.00 93.19 180 ALA A C 1
ATOM 1382 O O . ALA A 1 180 ? 3.200 -8.639 12.183 1.00 93.19 180 ALA A O 1
ATOM 1383 N N . ALA A 1 181 ? 1.128 -7.944 12.728 1.00 94.31 181 ALA A N 1
ATOM 1384 C CA . ALA A 1 181 ? 0.738 -7.517 11.388 1.00 94.31 181 ALA A CA 1
ATOM 1385 C C . ALA A 1 181 ? 1.628 -6.377 10.861 1.00 94.31 181 ALA A C 1
ATOM 1387 O O . ALA A 1 181 ? 2.137 -6.463 9.747 1.00 94.31 181 ALA A O 1
ATOM 1388 N N . ALA A 1 182 ? 1.908 -5.363 11.682 1.00 92.75 182 ALA A N 1
ATOM 1389 C CA . ALA A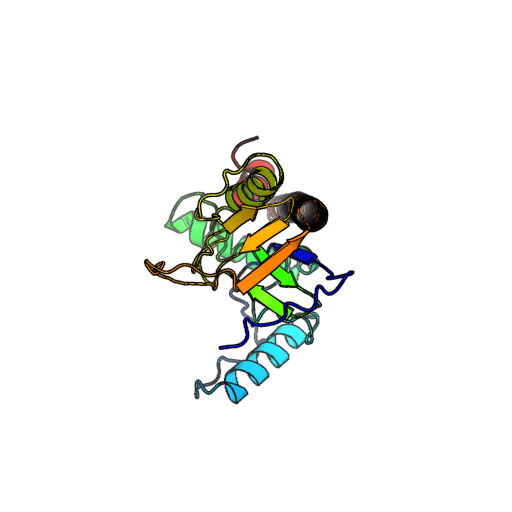 1 182 ? 2.792 -4.259 11.317 1.00 92.75 182 ALA A CA 1
ATOM 1390 C C . ALA A 1 182 ? 4.236 -4.725 11.063 1.00 92.75 182 ALA A C 1
ATOM 1392 O O . ALA A 1 182 ? 4.874 -4.296 10.105 1.00 92.75 182 ALA A O 1
ATOM 1393 N N . GLN A 1 183 ? 4.740 -5.680 11.850 1.00 93.38 183 GLN A N 1
ATOM 1394 C CA . GLN A 1 183 ? 6.048 -6.294 11.600 1.00 93.38 183 GLN A CA 1
ATOM 1395 C C . GLN A 1 183 ? 6.089 -7.094 10.290 1.00 93.38 183 GLN A C 1
ATOM 1397 O O . GLN A 1 183 ? 7.140 -7.150 9.653 1.00 93.38 183 GLN A O 1
ATOM 1402 N N . VAL A 1 184 ? 4.987 -7.746 9.897 1.00 94.38 184 VAL A N 1
ATOM 1403 C CA . VAL A 1 184 ? 4.870 -8.386 8.574 1.00 94.38 184 VAL A CA 1
ATOM 1404 C C . VAL A 1 184 ? 4.925 -7.320 7.483 1.00 94.38 184 VAL A C 1
ATOM 1406 O O . VAL A 1 184 ? 5.771 -7.428 6.601 1.00 94.38 184 VAL A O 1
ATOM 1409 N N . GLY A 1 185 ? 4.109 -6.266 7.589 1.00 92.25 185 GLY A N 1
ATOM 1410 C CA . GLY A 1 185 ? 4.090 -5.163 6.627 1.00 92.25 185 GLY A CA 1
ATOM 1411 C C . GLY A 1 185 ? 5.465 -4.518 6.434 1.00 92.25 185 GLY A C 1
ATOM 1412 O O . GLY A 1 185 ? 5.901 -4.340 5.301 1.00 92.25 185 GLY A O 1
ATOM 1413 N N . LEU A 1 186 ? 6.208 -4.272 7.521 1.00 91.56 186 LEU A N 1
ATOM 1414 C CA . LEU A 1 186 ? 7.573 -3.738 7.448 1.00 91.56 186 LEU A CA 1
ATOM 1415 C C . LEU A 1 186 ? 8.514 -4.665 6.664 1.00 91.56 186 LEU A C 1
ATOM 1417 O O . LEU A 1 186 ? 9.290 -4.203 5.830 1.00 91.56 186 LEU A O 1
ATOM 1421 N N . ARG A 1 187 ? 8.446 -5.983 6.896 1.00 94.12 187 ARG A N 1
ATOM 1422 C CA . ARG A 1 187 ? 9.265 -6.944 6.140 1.00 94.12 187 ARG A CA 1
ATOM 1423 C C . ARG A 1 187 ? 8.931 -6.932 4.651 1.00 94.12 187 ARG A C 1
ATOM 1425 O O . ARG A 1 187 ? 9.852 -7.024 3.846 1.00 94.12 187 ARG A O 1
ATOM 1432 N N . GLU A 1 188 ? 7.658 -6.784 4.291 1.00 94.25 188 GLU A N 1
ATOM 1433 C CA . GLU A 1 188 ? 7.250 -6.668 2.887 1.00 94.25 188 GLU A CA 1
ATOM 1434 C C . GLU A 1 188 ? 7.776 -5.384 2.235 1.00 94.25 188 GLU A C 1
ATOM 1436 O O . GLU A 1 188 ? 8.226 -5.431 1.091 1.00 94.25 188 GLU A O 1
ATOM 1441 N N . VAL A 1 189 ? 7.815 -4.264 2.966 1.00 92.12 189 VAL A N 1
ATOM 1442 C CA . VAL A 1 189 ? 8.437 -3.014 2.492 1.00 92.12 189 VAL A CA 1
ATOM 1443 C C . VAL A 1 189 ? 9.932 -3.213 2.207 1.00 92.12 189 VAL A C 1
ATOM 1445 O O . VAL A 1 189 ? 10.407 -2.849 1.130 1.00 92.12 189 VAL A O 1
ATOM 1448 N N . HIS A 1 190 ? 10.678 -3.855 3.114 1.00 93.62 190 HIS A N 1
ATOM 1449 C CA . HIS A 1 190 ? 12.094 -4.170 2.877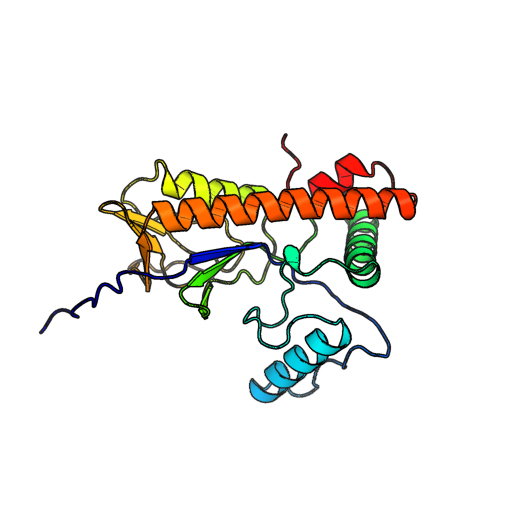 1.00 93.62 190 HIS A CA 1
ATOM 1450 C C . HIS A 1 190 ? 12.292 -5.119 1.688 1.00 93.62 190 HIS A C 1
ATOM 1452 O O . HIS A 1 190 ? 13.122 -4.853 0.819 1.00 93.62 190 HIS A O 1
ATOM 1458 N N . ALA A 1 191 ? 11.509 -6.197 1.607 1.00 95.69 191 ALA A N 1
ATOM 1459 C CA . ALA A 1 191 ? 11.591 -7.147 0.501 1.00 95.69 191 ALA A CA 1
ATOM 1460 C C . ALA A 1 191 ? 11.271 -6.483 -0.849 1.00 95.69 191 ALA A C 1
ATOM 1462 O O . ALA A 1 191 ? 11.887 -6.797 -1.872 1.00 95.69 191 ALA A O 1
ATOM 1463 N N . PHE A 1 192 ? 10.324 -5.545 -0.861 1.00 95.06 192 PHE A N 1
ATOM 1464 C CA . PHE A 1 192 ? 10.008 -4.740 -2.031 1.00 95.06 192 PHE A CA 1
ATOM 1465 C C . PHE A 1 192 ? 11.161 -3.816 -2.432 1.00 95.06 192 PHE A C 1
ATOM 1467 O O . PHE A 1 192 ? 11.521 -3.801 -3.609 1.00 95.06 192 PHE A O 1
ATOM 1474 N N . ALA A 1 193 ? 11.796 -3.128 -1.479 1.00 93.94 193 ALA A N 1
ATOM 1475 C CA . ALA A 1 193 ? 12.981 -2.312 -1.747 1.00 93.94 193 ALA A CA 1
ATOM 1476 C C . ALA A 1 193 ? 14.104 -3.142 -2.393 1.00 93.94 193 ALA A C 1
ATOM 1478 O O . ALA A 1 193 ? 14.671 -2.740 -3.404 1.00 93.94 193 ALA A O 1
ATOM 1479 N N . GLU A 1 194 ? 14.369 -4.351 -1.894 1.00 96.56 194 GLU A N 1
ATOM 1480 C CA . GLU A 1 194 ? 15.369 -5.246 -2.491 1.00 96.56 194 GLU A CA 1
ATOM 1481 C C . GLU A 1 194 ? 15.002 -5.679 -3.922 1.00 96.56 194 GLU A C 1
ATOM 1483 O O . GLU A 1 194 ? 15.877 -5.814 -4.782 1.00 96.56 194 GLU A O 1
ATOM 1488 N N . ARG A 1 195 ? 13.711 -5.927 -4.200 1.00 97.38 195 ARG A N 1
ATOM 1489 C CA . ARG A 1 195 ? 13.223 -6.221 -5.562 1.00 97.38 195 ARG A CA 1
ATOM 1490 C C . ARG A 1 195 ? 13.433 -5.021 -6.489 1.00 97.38 195 ARG A C 1
ATOM 1492 O O . ARG A 1 195 ? 13.913 -5.209 -7.607 1.00 97.38 195 ARG A O 1
ATOM 1499 N N . LEU A 1 196 ? 13.114 -3.815 -6.022 1.00 94.94 196 LEU A N 1
ATOM 1500 C CA . LEU A 1 196 ? 13.299 -2.579 -6.779 1.00 94.94 196 LEU A CA 1
ATOM 1501 C C . LEU A 1 196 ? 14.766 -2.271 -7.048 1.00 94.94 196 LEU A C 1
ATOM 1503 O O . LEU A 1 196 ? 15.099 -1.918 -8.172 1.00 94.94 196 LEU A O 1
ATOM 1507 N N . GLU A 1 197 ? 15.647 -2.441 -6.064 1.00 96.25 197 GLU A N 1
ATOM 1508 C CA . GLU A 1 197 ? 17.083 -2.213 -6.234 1.00 96.25 197 GLU A CA 1
ATOM 1509 C C . GLU A 1 197 ? 17.641 -3.081 -7.360 1.00 96.25 197 GLU A C 1
ATOM 1511 O O . GLU A 1 197 ? 18.282 -2.567 -8.279 1.00 96.25 197 GLU A O 1
ATOM 1516 N N . ARG A 1 198 ? 17.334 -4.386 -7.340 1.00 97.81 198 ARG A N 1
ATOM 1517 C CA . ARG A 1 198 ? 17.738 -5.297 -8.419 1.00 97.81 198 ARG A CA 1
ATOM 1518 C C . ARG A 1 198 ? 17.222 -4.813 -9.768 1.00 97.81 198 ARG A C 1
ATOM 1520 O O . ARG A 1 198 ? 17.991 -4.780 -10.729 1.00 97.81 198 ARG A O 1
ATOM 1527 N N . ARG A 1 199 ? 15.958 -4.380 -9.833 1.00 96.94 199 ARG A N 1
ATOM 1528 C CA . ARG A 1 199 ? 15.386 -3.896 -11.090 1.00 96.94 199 ARG A CA 1
ATOM 1529 C C . ARG A 1 199 ? 16.015 -2.585 -11.562 1.00 96.94 199 ARG A C 1
ATOM 1531 O O . ARG A 1 199 ? 16.281 -2.446 -12.752 1.00 96.94 199 ARG A O 1
ATOM 1538 N N . PHE A 1 200 ? 16.311 -1.648 -10.664 1.00 95.44 200 PHE A N 1
ATOM 1539 C CA . PHE A 1 200 ? 17.021 -0.414 -11.003 1.00 95.44 200 PHE A CA 1
ATOM 1540 C C . PHE A 1 200 ? 18.418 -0.699 -11.562 1.00 95.44 200 PHE A C 1
ATOM 1542 O O . PHE A 1 200 ? 18.774 -0.121 -12.589 1.00 95.44 200 PHE A O 1
ATOM 1549 N N . VAL A 1 201 ? 19.166 -1.638 -10.967 1.00 97.19 201 VAL A N 1
ATOM 1550 C CA . VAL A 1 201 ? 20.476 -2.076 -11.482 1.00 97.19 201 VAL A CA 1
ATOM 1551 C C . VAL A 1 201 ? 20.349 -2.656 -12.892 1.00 97.19 201 VAL A C 1
ATOM 1553 O O . VAL A 1 201 ? 21.087 -2.259 -13.792 1.00 97.19 201 VAL A O 1
ATOM 1556 N N . GLU A 1 202 ? 19.389 -3.555 -13.120 1.00 97.25 202 GLU A N 1
ATOM 1557 C CA . GLU A 1 202 ? 19.131 -4.142 -14.446 1.00 97.25 202 GLU A CA 1
ATOM 1558 C C . GLU A 1 202 ? 18.772 -3.084 -15.500 1.00 97.25 202 GLU A C 1
ATOM 1560 O O . GLU A 1 202 ? 19.132 -3.215 -16.671 1.00 97.25 202 GLU A O 1
ATOM 1565 N N . ARG A 1 203 ? 18.086 -2.017 -15.078 1.00 95.25 203 ARG A N 1
ATOM 1566 C CA . ARG A 1 203 ? 17.666 -0.888 -15.917 1.00 95.25 203 ARG A CA 1
ATOM 1567 C C . ARG A 1 203 ? 18.730 0.212 -16.041 1.00 95.25 203 ARG A C 1
ATOM 1569 O O . ARG A 1 203 ? 18.506 1.169 -16.781 1.00 95.25 203 ARG A O 1
ATOM 1576 N N . GLY A 1 204 ? 19.871 0.090 -15.358 1.00 94.94 204 GLY A N 1
ATOM 1577 C CA . GLY A 1 204 ? 20.948 1.085 -15.367 1.00 94.94 204 GLY A CA 1
ATOM 1578 C C . GLY A 1 204 ? 20.577 2.419 -14.704 1.00 94.94 204 GLY A C 1
ATOM 1579 O O . GLY A 1 204 ? 21.090 3.462 -15.108 1.00 94.94 204 GLY A O 1
ATOM 1580 N N . VAL A 1 205 ? 19.661 2.399 -13.733 1.00 91.62 205 VAL A N 1
ATOM 1581 C CA . VAL A 1 205 ? 19.222 3.578 -12.972 1.00 91.62 205 VAL A CA 1
ATOM 1582 C C . VAL A 1 205 ? 20.107 3.738 -11.737 1.00 91.62 205 VAL A C 1
ATOM 1584 O O . VAL A 1 205 ? 20.204 2.822 -10.928 1.00 91.62 205 VAL A O 1
ATOM 1587 N N . GLU A 1 206 ? 20.722 4.910 -11.566 1.00 89.88 206 GLU A N 1
ATOM 1588 C CA . GLU A 1 206 ? 21.638 5.202 -10.456 1.00 89.88 206 GLU A CA 1
ATOM 1589 C C . GLU A 1 206 ? 21.215 6.467 -9.689 1.00 89.88 206 GLU A C 1
ATOM 1591 O O . GLU A 1 206 ? 20.814 7.443 -10.331 1.00 89.88 206 GLU A O 1
ATOM 1596 N N . PRO A 1 207 ? 21.347 6.510 -8.344 1.00 91.25 207 PRO A N 1
ATOM 1597 C CA . PRO A 1 207 ? 21.906 5.474 -7.459 1.00 91.25 207 PRO A CA 1
ATOM 1598 C C . PRO A 1 207 ? 20.881 4.392 -7.056 1.00 91.25 207 PRO A C 1
ATOM 1600 O O . PRO A 1 207 ? 20.006 4.650 -6.230 1.00 91.25 207 PRO A O 1
ATOM 1603 N N . ALA A 1 208 ? 21.009 3.166 -7.582 1.00 93.00 208 ALA A N 1
ATOM 1604 C CA . ALA A 1 208 ? 19.957 2.136 -7.503 1.00 93.00 208 ALA A CA 1
ATOM 1605 C C . ALA A 1 208 ? 19.483 1.824 -6.071 1.00 93.00 208 ALA A C 1
ATOM 1607 O O . ALA A 1 208 ? 18.285 1.861 -5.790 1.00 93.00 208 ALA A O 1
ATOM 1608 N N . GLY A 1 209 ? 20.418 1.553 -5.154 1.00 92.50 209 GLY A N 1
ATOM 1609 C CA . GLY A 1 209 ? 20.088 1.187 -3.772 1.00 92.50 209 GLY A CA 1
ATOM 1610 C C . GLY A 1 209 ? 19.439 2.327 -2.987 1.00 92.50 209 GLY A C 1
ATOM 1611 O O . GLY A 1 209 ? 18.445 2.122 -2.295 1.00 92.50 209 GLY A O 1
ATOM 1612 N N . GLN A 1 210 ? 19.948 3.555 -3.135 1.00 89.62 210 GLN A N 1
ATOM 1613 C CA . GLN A 1 210 ? 19.354 4.719 -2.475 1.00 89.62 210 GLN A CA 1
ATOM 1614 C C . GLN A 1 210 ? 17.951 5.004 -3.025 1.00 89.62 210 GLN A C 1
ATOM 1616 O O . GLN A 1 210 ? 17.034 5.250 -2.246 1.00 89.62 210 GLN A O 1
ATOM 1621 N N . LEU A 1 211 ? 17.768 4.928 -4.345 1.00 88.69 211 LEU A N 1
ATOM 1622 C CA . LEU A 1 211 ? 16.467 5.144 -4.975 1.00 88.69 211 LEU A CA 1
ATOM 1623 C C . LEU A 1 211 ? 15.452 4.081 -4.561 1.00 88.69 211 LEU A C 1
ATOM 1625 O O . LEU A 1 211 ? 14.338 4.430 -4.192 1.00 88.69 211 LEU A O 1
ATOM 1629 N N . ALA A 1 212 ? 15.835 2.805 -4.543 1.00 91.62 212 ALA A N 1
ATOM 1630 C CA . ALA A 1 212 ? 14.962 1.729 -4.083 1.00 91.62 212 ALA A CA 1
ATOM 1631 C C . ALA A 1 212 ? 14.472 1.941 -2.649 1.00 91.62 212 ALA A C 1
ATOM 1633 O O . ALA A 1 212 ? 13.287 1.763 -2.370 1.00 91.62 212 ALA A O 1
ATOM 1634 N N . ARG A 1 213 ? 15.369 2.372 -1.754 1.00 90.06 213 ARG A N 1
ATOM 1635 C CA . ARG A 1 213 ? 15.011 2.702 -0.373 1.00 90.06 213 ARG A CA 1
ATOM 1636 C C . ARG A 1 213 ? 14.058 3.887 -0.309 1.00 90.06 213 ARG A C 1
ATOM 1638 O O . ARG A 1 213 ? 13.014 3.753 0.311 1.00 90.06 213 ARG A O 1
ATOM 1645 N N . VAL A 1 214 ? 14.364 4.997 -0.985 1.00 86.69 214 VAL A N 1
ATOM 1646 C CA . VAL A 1 214 ? 13.493 6.189 -1.023 1.00 86.69 214 VAL A CA 1
ATOM 1647 C C . VAL A 1 214 ? 12.100 5.844 -1.554 1.00 86.69 214 VAL A C 1
ATOM 1649 O O . VAL A 1 214 ? 11.103 6.225 -0.955 1.00 86.69 214 VAL A O 1
ATOM 1652 N N . VAL A 1 215 ? 12.015 5.076 -2.639 1.00 86.62 215 VAL A N 1
ATOM 1653 C CA . VAL A 1 215 ? 10.742 4.664 -3.251 1.00 86.62 215 VAL A CA 1
ATOM 1654 C C . VAL A 1 215 ? 9.917 3.781 -2.320 1.00 86.62 215 VAL A C 1
ATOM 1656 O O . VAL A 1 215 ? 8.697 3.900 -2.282 1.00 86.62 215 VAL A O 1
ATOM 1659 N N . ALA A 1 216 ? 10.574 2.909 -1.558 1.00 87.75 216 ALA A N 1
ATOM 1660 C CA . ALA A 1 216 ? 9.925 2.073 -0.556 1.00 87.75 216 ALA A CA 1
ATOM 1661 C C . ALA A 1 216 ? 9.666 2.805 0.781 1.00 87.75 216 ALA A C 1
ATOM 1663 O O . ALA A 1 216 ? 9.208 2.169 1.724 1.00 87.75 216 ALA A O 1
ATOM 1664 N N . GLY A 1 217 ? 9.977 4.103 0.892 1.00 81.75 217 GLY A N 1
ATOM 1665 C CA . GLY A 1 217 ? 9.853 4.893 2.127 1.00 81.75 217 GLY A CA 1
ATOM 1666 C C . GLY A 1 217 ? 10.993 4.700 3.137 1.00 81.75 217 GLY A C 1
ATOM 1667 O O . GLY A 1 217 ? 11.012 5.306 4.187 1.00 81.75 217 GLY A O 1
ATOM 1668 N N . LEU A 1 218 ? 12.013 3.889 2.856 1.00 83.81 218 LEU A N 1
ATOM 1669 C CA . LEU A 1 218 ? 13.090 3.539 3.799 1.00 83.81 218 LEU A CA 1
ATOM 1670 C C . LEU A 1 218 ? 14.248 4.561 3.860 1.00 83.81 218 LEU A C 1
ATOM 1672 O O . LEU A 1 218 ? 15.400 4.178 4.095 1.00 83.81 218 LEU A O 1
ATOM 1676 N N . ALA A 1 219 ? 13.992 5.840 3.582 1.00 68.31 219 ALA A N 1
ATOM 1677 C CA . ALA A 1 219 ? 15.040 6.839 3.349 1.00 68.31 219 ALA A CA 1
ATOM 1678 C C . ALA A 1 219 ? 15.887 7.187 4.596 1.00 68.31 219 ALA A C 1
ATOM 1680 O O . ALA A 1 219 ? 17.020 7.640 4.434 1.00 68.31 219 ALA A O 1
ATOM 1681 N N . ASP A 1 220 ? 15.390 6.904 5.807 1.00 56.72 220 ASP A N 1
ATOM 1682 C CA . ASP A 1 220 ? 15.995 7.321 7.083 1.00 56.72 220 ASP A CA 1
ATOM 1683 C C . ASP A 1 220 ? 16.689 6.191 7.884 1.00 56.72 220 ASP A C 1
ATOM 1685 O O . ASP A 1 220 ? 16.641 6.186 9.118 1.00 56.72 220 ASP A O 1
ATOM 1689 N N . GLU A 1 221 ? 17.334 5.213 7.233 1.00 47.38 221 GLU A N 1
ATOM 1690 C CA . GLU A 1 221 ? 18.243 4.265 7.929 1.00 47.38 221 GLU A CA 1
ATOM 1691 C C . GLU A 1 221 ? 19.648 4.224 7.329 1.00 47.38 221 GLU A C 1
ATOM 1693 O O . GLU A 1 221 ? 19.762 4.245 6.081 1.00 47.38 221 GLU A O 1
#

pLDDT: mean 84.57, std 13.16, range [28.16, 97.81]

Radius of gyration: 18.47 Å; Cα contacts (8 Å, |Δi|>4): 384; chains: 1; bounding box: 54×31×53 Å

Solvent-accessible surface area (backbone atoms only — not comparable to full-atom values): 12138 Å² total; per-residue (Å²): 136,83,76,85,80,80,79,78,74,90,75,75,51,56,43,33,42,43,30,33,56,70,84,78,84,56,96,71,44,67,73,81,67,94,53,91,44,72,70,46,48,51,53,45,40,38,50,37,30,48,61,73,73,41,72,60,82,60,73,51,91,66,44,43,45,48,85,70,62,76,46,70,70,53,48,45,44,53,51,53,50,47,52,55,50,29,77,75,75,45,91,62,60,71,50,31,10,18,40,29,38,27,49,70,85,38,70,72,38,64,27,78,29,58,31,53,47,39,59,20,39,50,40,50,39,45,46,51,73,71,47,55,74,56,78,38,80,40,56,28,14,38,46,30,34,37,33,26,34,54,95,74,22,35,32,29,35,62,64,35,87,69,85,67,93,83,80,56,72,71,46,77,42,54,25,69,48,50,34,54,17,26,55,50,26,47,50,39,39,54,56,39,19,56,55,41,19,54,50,26,54,76,69,72,43,81,64,26,64,63,50,18,26,26,51,40,28,52,66,89,118

Foldseek 3Di:
DDDDDPPPPPDKQKAWFWWFQFDADDPQQDDQDPDPDPVSQLVNLLSRCVSVPHDSLQAQSNIDTLVRCPDLRSLVSLVVQQVVCCVVPNQALPTFFFIFIAINSRTQDTARGDFLNVQQLVQLLCQLPDFAQDWDWRRRHPQTWTWHDDPQWIFIFHRDNDDDPDTDGPDIGRSVSSNVNSVVNVVSLVVSLVVQLVSCVVVVHPPSNCSSCRNSSNNPD